Protein AF-A0A1J4WKP2-F1 (afdb_monomer_lite)

Secondary structure (DSSP, 8-state):
-PPP-------SSS-------SS-SS--PPPHHHHHHHHHHHHHHHTT-EEEEPPHHIIIII---EEEE-HHHHHHTTT-SEEEEEEES-HHHHHSHHHHHHHHTT-EEEE--HHHHHHHHH---HHHHHHHHHHHHHHHHHHHHHHHHH-TT--PPPPSS--GGGGGGGTS--

Sequence (174 aa):
MTKVNCGKKLGSYEDEICYKEQGHDGKCYKSLGHEAEDLIQMLLADCGCFVAKGTIHEDHKLKIDFWVFAQEAKKINGGDEYLPIQFTIDKNAACGTKGRDAIRNGIIIICIEVKELLEWKHSEDSSLRDVVRWRIYREFWDMAEKIVKAFPYINLTKPKCQLARFKEIVKEVA

pLDDT: mean 77.8, std 23.09, range [24.88, 97.75]

Foldseek 3Di:
DDDDQPDDPDDDDQDDDDPPPDDDDRDDDCDLWNVLLVLVQVLLVVVVWDKAADRPCCCPPLVFGIKIFDPLVCVLQVHDRIAREREDQDVCCCVDPVVVSCQVSQHQYDHDHSVLSCCLVPDPDPVSNVVSSVVSVVSRSVSSNVSCVVCVVRPHDDDPDCDPSVVVVVPPVD

Structure (mmCIF, N/CA/C/O backbone):
data_AF-A0A1J4WKP2-F1
#
_entry.id   AF-A0A1J4WKP2-F1
#
loop_
_atom_site.group_PDB
_atom_site.id
_atom_site.type_symbol
_atom_site.label_atom_id
_atom_site.label_alt_id
_atom_site.label_comp_id
_atom_site.label_asym_id
_atom_site.label_entity_id
_atom_site.label_seq_id
_atom_site.pdbx_PDB_ins_code
_atom_site.Cartn_x
_atom_site.Cartn_y
_atom_site.Cartn_z
_atom_site.occupancy
_atom_site.B_iso_or_equiv
_atom_site.auth_seq_id
_atom_site.auth_comp_id
_atom_site.auth_asym_id
_atom_site.auth_atom_id
_atom_site.pdbx_PDB_model_num
ATOM 1 N N . MET A 1 1 ? 10.988 -2.298 -28.036 1.00 30.62 1 MET A N 1
ATOM 2 C CA . MET A 1 1 ? 9.714 -1.812 -27.459 1.00 30.62 1 MET A CA 1
ATOM 3 C C . MET A 1 1 ? 8.562 -2.383 -28.264 1.00 30.62 1 MET A C 1
ATOM 5 O O . MET A 1 1 ? 8.373 -1.997 -29.413 1.00 30.62 1 MET A O 1
ATOM 9 N N . THR A 1 2 ? 7.847 -3.350 -27.704 1.00 24.88 2 THR A N 1
ATOM 10 C CA . THR A 1 2 ? 6.735 -4.036 -28.369 1.00 24.88 2 THR A CA 1
ATOM 11 C C . THR A 1 2 ? 5.479 -3.171 -28.257 1.00 24.88 2 THR A C 1
ATOM 13 O O . THR A 1 2 ? 5.032 -2.866 -27.155 1.00 24.88 2 THR A O 1
ATOM 16 N N . LYS A 1 3 ? 4.934 -2.723 -29.394 1.00 25.88 3 LYS A N 1
ATOM 17 C CA . LYS A 1 3 ? 3.661 -1.991 -29.451 1.00 25.88 3 LYS A CA 1
ATOM 18 C C . LYS A 1 3 ? 2.522 -2.995 -29.265 1.00 25.88 3 LYS A C 1
ATOM 20 O O . LYS A 1 3 ? 2.362 -3.878 -30.102 1.00 25.88 3 LYS A O 1
ATOM 25 N N . VAL A 1 4 ? 1.745 -2.863 -28.195 1.00 35.25 4 VAL A N 1
ATOM 26 C CA . VAL A 1 4 ? 0.507 -3.632 -28.008 1.00 35.25 4 VAL A CA 1
ATOM 27 C C . VAL A 1 4 ? -0.652 -2.769 -28.504 1.00 35.25 4 VAL A C 1
ATOM 29 O O . VAL A 1 4 ? -0.832 -1.647 -28.039 1.00 35.25 4 VAL A O 1
ATOM 32 N N . ASN A 1 5 ? -1.404 -3.265 -29.488 1.00 30.91 5 ASN A N 1
ATOM 33 C CA . ASN A 1 5 ? -2.615 -2.604 -29.975 1.00 30.91 5 ASN A CA 1
ATOM 34 C C . ASN A 1 5 ? -3.745 -2.817 -28.957 1.00 30.91 5 ASN A C 1
ATOM 36 O O . ASN A 1 5 ? -4.338 -3.893 -28.906 1.00 30.91 5 ASN A O 1
ATOM 40 N N . CYS A 1 6 ? -4.052 -1.798 -28.158 1.00 36.62 6 CYS A N 1
ATOM 41 C CA . CYS A 1 6 ? -5.184 -1.819 -27.232 1.00 36.62 6 CYS A CA 1
ATOM 42 C C . CYS A 1 6 ? -6.467 -1.402 -27.968 1.00 36.62 6 CYS A C 1
ATOM 44 O O . CYS A 1 6 ? -6.532 -0.303 -28.518 1.00 36.62 6 CYS A O 1
ATOM 46 N N . GLY A 1 7 ? -7.496 -2.259 -27.990 1.00 33.84 7 GLY A N 1
ATOM 47 C CA . GLY A 1 7 ? -8.762 -1.901 -28.646 1.00 33.84 7 GLY A CA 1
ATOM 48 C C . GLY A 1 7 ? -9.781 -3.002 -28.942 1.00 33.84 7 GLY A C 1
ATOM 49 O O . GLY A 1 7 ? -10.795 -2.697 -29.569 1.00 33.84 7 GLY A O 1
ATOM 50 N N . LYS A 1 8 ? -9.597 -4.257 -28.511 1.00 33.56 8 LYS A N 1
ATOM 51 C CA . LYS A 1 8 ? -10.717 -5.208 -28.560 1.00 33.56 8 LYS A CA 1
ATOM 52 C C . LYS A 1 8 ? -11.625 -4.959 -27.360 1.00 33.56 8 LYS A C 1
ATOM 54 O O . LYS A 1 8 ? -11.202 -5.137 -26.229 1.00 33.56 8 LYS A O 1
ATOM 59 N N . LYS A 1 9 ? -12.873 -4.553 -27.628 1.00 36.81 9 LYS A N 1
ATOM 60 C CA . LYS A 1 9 ? -13.984 -4.708 -26.680 1.00 36.81 9 LYS A CA 1
ATOM 61 C C . LYS A 1 9 ? -14.051 -6.189 -26.310 1.00 36.81 9 LYS A C 1
ATOM 63 O O . LYS A 1 9 ? -14.540 -6.987 -27.109 1.00 36.81 9 LYS A O 1
ATOM 68 N N . LEU A 1 10 ? -13.518 -6.546 -25.151 1.00 36.00 10 LEU A N 1
ATOM 69 C CA . LEU A 1 10 ? -13.826 -7.817 -24.521 1.00 36.00 10 LEU A CA 1
ATOM 70 C C . LEU A 1 10 ? -15.175 -7.645 -23.820 1.00 36.00 10 LEU A C 1
ATOM 72 O O . LEU A 1 10 ? -15.486 -6.585 -23.277 1.00 36.00 10 LEU A O 1
ATOM 76 N N . GLY A 1 11 ? -16.051 -8.616 -24.062 1.00 31.62 11 GLY A N 1
ATOM 77 C CA . GLY A 1 11 ? -17.466 -8.556 -23.729 1.00 31.62 11 GLY A CA 1
ATOM 78 C C . GLY A 1 11 ? -17.720 -8.362 -22.239 1.00 31.62 11 GLY A C 1
ATOM 79 O O . GLY A 1 11 ? -16.864 -8.622 -21.407 1.00 31.62 11 GLY A O 1
ATOM 80 N N . SER A 1 12 ? -18.936 -7.894 -21.963 1.00 44.69 12 SER A N 1
ATOM 81 C CA . SER A 1 12 ? -19.593 -7.774 -20.660 1.00 44.69 12 SER A CA 1
ATOM 82 C C . SER A 1 12 ? -18.964 -8.602 -19.539 1.00 44.69 12 SER A C 1
ATOM 84 O O . SER A 1 12 ? -19.127 -9.814 -19.538 1.00 44.69 12 SER A O 1
ATOM 86 N N . TYR A 1 13 ? -18.269 -7.923 -18.634 1.00 34.69 13 TYR A N 1
ATOM 87 C CA . TYR A 1 13 ? -18.165 -8.043 -17.172 1.00 34.69 13 TYR A CA 1
ATOM 88 C C . TYR A 1 13 ? -16.938 -7.183 -16.792 1.00 34.69 13 TYR A C 1
ATOM 90 O O . TYR A 1 13 ? -16.069 -6.965 -17.627 1.00 34.69 13 TYR A O 1
ATOM 98 N N . GLU A 1 14 ? -16.956 -6.558 -15.617 1.00 38.94 14 GLU A N 1
ATOM 99 C CA . GLU A 1 14 ? -16.221 -5.336 -15.211 1.00 38.94 14 GLU A CA 1
ATOM 100 C C . GLU A 1 14 ? -14.675 -5.372 -15.183 1.00 38.94 14 GLU A C 1
ATOM 102 O O . GLU A 1 14 ? -14.058 -4.580 -14.475 1.00 38.94 14 GLU A O 1
ATOM 107 N N . ASP A 1 15 ? -14.022 -6.195 -15.992 1.00 43.88 15 ASP A N 1
ATOM 108 C CA . ASP A 1 15 ? -12.579 -6.384 -15.968 1.00 43.88 15 ASP A CA 1
ATOM 109 C C . ASP A 1 15 ? -11.989 -6.125 -17.360 1.00 43.88 15 ASP A C 1
ATOM 111 O O . ASP A 1 15 ? -12.068 -6.975 -18.238 1.00 43.88 15 ASP A O 1
ATOM 115 N N . GLU A 1 16 ? -11.460 -4.912 -17.578 1.00 38.44 16 GLU A N 1
ATOM 116 C CA . GLU A 1 16 ? -10.211 -4.627 -18.313 1.00 38.44 16 GLU A CA 1
ATOM 117 C C . GLU A 1 16 ? -10.042 -3.113 -18.579 1.00 38.44 16 GLU A C 1
ATOM 119 O O . GLU A 1 16 ? -10.881 -2.425 -19.162 1.00 38.44 16 GLU A O 1
ATOM 124 N N . ILE A 1 17 ? -8.917 -2.579 -18.103 1.00 45.41 17 ILE A N 1
ATOM 125 C CA . ILE A 1 17 ? -8.593 -1.154 -17.981 1.00 45.41 17 ILE A CA 1
ATOM 126 C C . ILE A 1 17 ? -8.292 -0.514 -19.345 1.00 45.41 17 ILE A C 1
ATOM 128 O O . ILE A 1 17 ? -7.446 -0.991 -20.100 1.00 45.41 17 ILE A O 1
ATOM 132 N N . CYS A 1 18 ? -8.860 0.669 -19.595 1.00 37.34 18 CYS A N 1
ATOM 133 C CA . CYS A 1 18 ? -8.226 1.680 -20.442 1.00 37.34 18 CYS A CA 1
ATOM 134 C C . CYS A 1 18 ? -8.610 3.079 -19.939 1.00 37.34 18 CYS A C 1
ATOM 136 O O . CYS A 1 18 ? -9.772 3.476 -20.031 1.00 37.34 18 CYS A O 1
ATOM 138 N N . TYR A 1 19 ? -7.635 3.819 -19.397 1.00 43.50 19 TYR A N 1
ATOM 139 C CA . TYR A 1 19 ? -7.764 5.232 -19.023 1.00 43.50 19 TYR A CA 1
ATOM 140 C C . TYR A 1 19 ? -8.013 6.063 -20.285 1.00 43.50 19 TYR A C 1
ATOM 142 O O . TYR A 1 19 ? -7.085 6.541 -20.935 1.00 43.50 19 TYR A O 1
ATOM 150 N N . LYS A 1 20 ? -9.283 6.180 -20.671 1.00 38.34 20 LYS A N 1
ATOM 151 C CA . LYS A 1 20 ? -9.699 6.801 -21.931 1.00 38.34 20 LYS A CA 1
ATOM 152 C C . LYS A 1 20 ? -10.086 8.277 -21.809 1.00 38.34 20 LYS A C 1
ATOM 154 O O . LYS A 1 20 ? -10.579 8.837 -22.779 1.00 38.34 20 LYS A O 1
ATOM 159 N N . GLU A 1 21 ? -9.869 8.927 -20.667 1.00 33.75 21 GLU A N 1
ATOM 160 C CA . GLU A 1 21 ? -10.450 10.259 -20.415 1.00 33.75 21 GLU A CA 1
ATOM 161 C C . GLU A 1 21 ? -9.466 11.433 -20.381 1.00 33.75 21 GLU A C 1
ATOM 163 O O . GLU A 1 21 ? -9.813 12.509 -19.905 1.00 33.75 21 GLU A O 1
ATOM 168 N N . GLN A 1 22 ? -8.267 11.302 -20.951 1.00 36.91 22 GLN A N 1
ATOM 169 C CA . GLN A 1 22 ? -7.431 12.477 -21.221 1.00 36.91 22 GLN A CA 1
ATOM 170 C C . GLN A 1 22 ? -6.825 12.398 -22.615 1.00 36.91 22 GLN A C 1
ATOM 172 O O . GLN A 1 22 ? -5.770 11.805 -22.776 1.00 36.91 22 GLN A O 1
ATOM 177 N N . GLY A 1 23 ? -7.529 12.955 -23.608 1.00 38.28 23 GLY A N 1
ATOM 178 C CA . GLY A 1 23 ? -7.002 13.687 -24.777 1.00 38.28 23 GLY A CA 1
ATOM 179 C C . GLY A 1 23 ? -5.739 13.217 -25.519 1.00 38.28 23 GLY A C 1
ATOM 180 O O . GLY A 1 23 ? -5.158 14.019 -26.240 1.00 38.28 23 GLY A O 1
ATOM 181 N N . HIS A 1 24 ? -5.295 11.974 -25.365 1.00 34.53 24 HIS A N 1
ATOM 182 C CA . HIS A 1 24 ? -4.062 11.455 -25.942 1.00 34.53 24 HIS A CA 1
ATOM 183 C C . HIS A 1 24 ? -4.392 10.287 -26.869 1.00 34.53 24 HIS A C 1
ATOM 185 O O . HIS A 1 24 ? -5.085 9.348 -26.482 1.00 34.53 24 HIS A O 1
ATOM 191 N N . ASP A 1 25 ? -3.882 10.364 -28.096 1.00 32.38 25 ASP A N 1
ATOM 192 C CA . ASP A 1 25 ? -4.165 9.520 -29.263 1.00 32.38 25 ASP A CA 1
ATOM 193 C C . ASP A 1 25 ? -3.885 8.013 -29.070 1.00 32.38 25 ASP A C 1
ATOM 195 O O . ASP A 1 25 ? -2.975 7.441 -29.672 1.00 32.38 25 ASP A O 1
ATOM 199 N N . GLY A 1 26 ? -4.654 7.336 -28.214 1.00 36.38 26 GLY A N 1
ATOM 200 C CA . GLY A 1 26 ? -4.630 5.879 -28.063 1.00 36.38 26 GLY A CA 1
ATOM 201 C C . GLY A 1 26 ? -3.315 5.295 -27.531 1.00 36.38 26 GLY A C 1
ATOM 202 O O . GLY A 1 26 ? -3.078 4.099 -27.690 1.00 36.38 26 GLY A O 1
ATOM 203 N N . LYS A 1 27 ? -2.454 6.102 -26.900 1.00 35.88 27 LYS A N 1
ATOM 204 C CA . LYS A 1 27 ? -1.217 5.641 -26.253 1.00 35.88 27 LYS A CA 1
ATOM 205 C C . LYS A 1 27 ? -1.373 5.699 -24.733 1.00 35.88 27 LYS A C 1
ATOM 207 O O . LYS A 1 27 ? -1.189 6.751 -24.130 1.00 35.88 27 LYS A O 1
ATOM 212 N N . CYS A 1 28 ? -1.689 4.566 -24.104 1.00 42.31 28 CYS A N 1
ATOM 213 C CA . CYS A 1 28 ? -1.573 4.427 -22.651 1.00 42.31 28 CYS A CA 1
ATOM 214 C C . CYS A 1 28 ? -0.088 4.350 -22.276 1.00 42.31 28 CYS A C 1
ATOM 216 O O . CYS A 1 28 ? 0.531 3.291 -22.365 1.00 42.31 28 CYS A O 1
ATOM 218 N N . TYR A 1 29 ? 0.495 5.474 -21.871 1.00 42.94 29 TYR A N 1
ATOM 219 C CA . TYR A 1 29 ? 1.801 5.469 -21.223 1.00 42.94 29 TYR A CA 1
ATOM 220 C C . TYR A 1 29 ? 1.608 5.014 -19.774 1.00 42.94 29 TYR A C 1
ATOM 222 O O . TYR A 1 29 ? 0.882 5.661 -19.018 1.00 42.94 29 TYR A O 1
ATOM 230 N N . LYS A 1 30 ? 2.235 3.901 -19.370 1.00 54.72 30 LYS A N 1
ATOM 231 C CA . LYS A 1 30 ? 2.385 3.605 -17.939 1.00 54.72 30 LYS A CA 1
ATOM 232 C C . LYS A 1 30 ? 3.256 4.712 -17.347 1.00 54.72 30 LYS A C 1
ATOM 234 O O . LYS A 1 30 ? 4.393 4.893 -17.776 1.00 54.72 30 LYS A O 1
ATOM 239 N N . SER A 1 31 ? 2.696 5.500 -16.433 1.00 75.44 31 SER A N 1
ATOM 240 C CA . SER A 1 31 ? 3.475 6.471 -15.672 1.00 75.44 31 SER A CA 1
ATOM 241 C C . SER A 1 31 ? 4.383 5.722 -14.693 1.00 75.44 31 SER A C 1
ATOM 243 O O . SER A 1 31 ? 4.065 4.606 -14.280 1.00 75.44 31 SER A O 1
ATOM 245 N N . LEU A 1 32 ? 5.485 6.354 -14.280 1.00 82.69 32 LEU A N 1
AT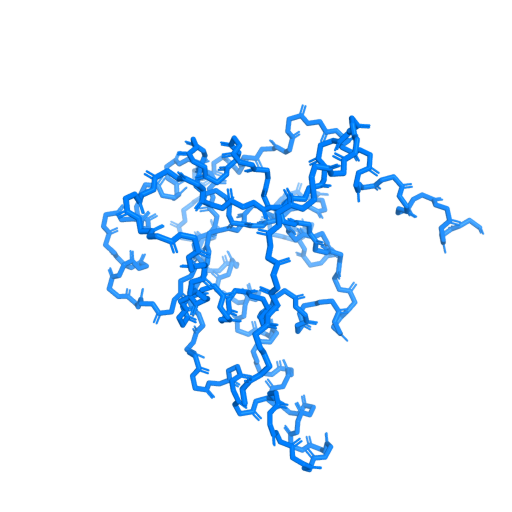OM 246 C CA . LEU A 1 32 ? 6.365 5.826 -13.230 1.00 82.69 32 LEU A CA 1
ATOM 247 C C . LEU A 1 32 ? 5.580 5.497 -11.942 1.00 82.69 32 LEU A C 1
ATOM 249 O O . LEU A 1 32 ? 5.900 4.542 -11.245 1.00 82.69 32 LEU A O 1
ATOM 253 N N . GLY A 1 33 ? 4.525 6.269 -11.653 1.00 82.38 33 GLY A N 1
ATOM 254 C CA . GLY A 1 33 ? 3.621 6.023 -10.529 1.00 82.38 33 GLY A CA 1
ATOM 255 C C . GLY A 1 33 ? 2.832 4.721 -10.674 1.00 82.38 33 GLY A C 1
ATOM 256 O O . GLY A 1 33 ? 2.830 3.927 -9.743 1.00 82.38 33 GLY A O 1
ATOM 257 N N . HIS A 1 34 ? 2.233 4.464 -11.843 1.00 83.69 34 HIS A N 1
ATOM 258 C CA . HIS A 1 34 ? 1.511 3.209 -12.094 1.00 83.69 34 HIS A CA 1
ATOM 259 C C . HIS A 1 34 ? 2.442 1.992 -12.088 1.00 83.69 34 HIS A C 1
ATOM 261 O O . HIS A 1 34 ? 2.061 0.927 -11.616 1.00 83.69 34 HIS A O 1
ATOM 267 N N . GLU A 1 35 ? 3.667 2.131 -12.604 1.00 87.62 35 GLU A N 1
ATOM 268 C CA . GLU A 1 35 ? 4.659 1.055 -12.531 1.00 87.62 35 GLU A CA 1
ATOM 269 C C . GLU A 1 35 ? 5.055 0.762 -11.081 1.00 87.62 35 GLU A C 1
ATOM 271 O O . GLU A 1 35 ? 5.050 -0.393 -10.669 1.00 87.62 35 GLU A O 1
ATOM 276 N N . ALA A 1 36 ? 5.332 1.794 -10.282 1.00 91.75 36 ALA A N 1
ATOM 277 C CA . ALA A 1 36 ? 5.641 1.620 -8.867 1.00 91.75 36 ALA A CA 1
ATOM 278 C C . ALA A 1 36 ? 4.471 0.995 -8.086 1.00 91.75 36 ALA A C 1
ATOM 280 O O . ALA A 1 36 ? 4.692 0.143 -7.229 1.00 91.75 36 ALA A O 1
ATOM 281 N N . GLU A 1 37 ? 3.234 1.373 -8.413 1.00 93.06 37 GLU A N 1
ATOM 282 C CA . GLU A 1 37 ? 2.028 0.782 -7.834 1.00 93.06 37 GLU A CA 1
ATOM 283 C C . GLU A 1 37 ? 1.896 -0.711 -8.189 1.00 93.06 37 GLU A C 1
ATOM 285 O O . GLU A 1 37 ? 1.647 -1.534 -7.310 1.00 93.06 37 GLU A O 1
ATOM 290 N N . ASP A 1 38 ? 2.131 -1.089 -9.451 1.00 90.75 38 ASP A N 1
ATOM 291 C CA . ASP A 1 38 ? 2.163 -2.497 -9.875 1.00 90.75 38 ASP A CA 1
ATOM 292 C C . ASP A 1 38 ? 3.257 -3.281 -9.114 1.00 90.75 38 ASP A C 1
ATOM 294 O O . ASP A 1 38 ? 3.040 -4.421 -8.694 1.00 90.75 38 ASP A O 1
ATOM 298 N N . LEU A 1 39 ? 4.434 -2.673 -8.912 1.00 95.38 39 LEU A N 1
ATOM 299 C CA . LEU A 1 39 ? 5.558 -3.301 -8.211 1.00 95.38 39 LEU A CA 1
ATOM 300 C C . LEU A 1 39 ? 5.258 -3.550 -6.731 1.00 95.38 39 LEU A C 1
ATOM 302 O O . LEU A 1 39 ? 5.529 -4.650 -6.253 1.00 95.38 39 LEU A O 1
ATOM 306 N N . ILE A 1 40 ? 4.695 -2.577 -6.006 1.00 97.38 40 ILE A N 1
ATOM 307 C CA . ILE A 1 40 ? 4.381 -2.775 -4.583 1.00 97.38 40 ILE A CA 1
ATOM 308 C C . ILE A 1 40 ? 3.275 -3.820 -4.395 1.00 97.38 40 ILE A C 1
ATOM 310 O O . ILE A 1 40 ? 3.374 -4.643 -3.489 1.00 97.38 40 ILE A O 1
ATOM 314 N N . GLN A 1 41 ? 2.267 -3.860 -5.273 1.00 94.81 41 GLN A N 1
ATOM 315 C CA . GLN A 1 41 ? 1.218 -4.884 -5.215 1.00 94.81 41 GLN A CA 1
ATOM 316 C C . GLN A 1 41 ? 1.792 -6.292 -5.423 1.00 94.81 41 GLN A C 1
ATOM 318 O O . GLN A 1 41 ? 1.469 -7.206 -4.668 1.00 94.81 41 GLN A O 1
ATOM 323 N N . MET A 1 42 ? 2.688 -6.455 -6.402 1.00 94.31 42 MET A N 1
ATOM 324 C CA . MET A 1 42 ? 3.393 -7.717 -6.644 1.00 94.31 42 MET A CA 1
ATOM 325 C C . MET A 1 42 ? 4.283 -8.109 -5.456 1.00 94.31 42 MET A C 1
ATOM 327 O O . MET A 1 42 ? 4.291 -9.270 -5.067 1.00 94.31 42 MET A O 1
ATOM 331 N N . LEU A 1 43 ? 4.994 -7.153 -4.849 1.00 97.00 43 LEU A N 1
ATOM 332 C CA . LEU A 1 43 ? 5.836 -7.409 -3.677 1.00 97.00 43 LEU A CA 1
ATOM 333 C C . LEU A 1 43 ? 5.009 -7.908 -2.489 1.00 97.00 43 LEU A C 1
ATOM 335 O O . LEU A 1 43 ? 5.390 -8.874 -1.833 1.00 97.00 43 LEU A O 1
ATOM 339 N N . LEU A 1 44 ? 3.873 -7.264 -2.217 1.00 96.19 44 LEU A N 1
ATOM 340 C CA . LEU A 1 44 ? 2.964 -7.667 -1.145 1.00 96.19 44 LEU A CA 1
ATOM 341 C C . LEU A 1 44 ? 2.385 -9.067 -1.401 1.00 96.19 44 LEU A C 1
ATOM 343 O O . LEU A 1 44 ? 2.327 -9.874 -0.472 1.00 96.19 44 LEU A O 1
ATOM 347 N N . ALA A 1 45 ? 2.026 -9.379 -2.650 1.00 93.19 45 ALA A N 1
ATOM 348 C CA . ALA A 1 45 ? 1.589 -10.717 -3.044 1.00 93.19 45 ALA A CA 1
ATOM 349 C C . ALA A 1 45 ? 2.688 -11.776 -2.835 1.00 93.19 45 ALA A C 1
ATOM 351 O O . ALA A 1 45 ? 2.426 -12.823 -2.244 1.00 93.19 45 ALA A O 1
ATOM 352 N N . ASP A 1 46 ? 3.937 -11.475 -3.206 1.00 92.88 46 ASP A N 1
ATOM 353 C CA . ASP A 1 46 ? 5.105 -12.340 -2.963 1.00 92.88 46 ASP A CA 1
ATOM 354 C C . ASP A 1 46 ? 5.393 -12.559 -1.466 1.00 92.88 46 ASP A C 1
ATOM 356 O O . ASP A 1 46 ? 6.087 -13.509 -1.091 1.00 92.88 46 ASP A O 1
ATOM 360 N N . CYS A 1 47 ? 4.895 -11.675 -0.601 1.00 94.06 47 CYS A N 1
ATOM 361 C CA . CYS A 1 47 ? 4.956 -11.797 0.855 1.00 94.06 47 CYS A CA 1
ATOM 362 C C . CYS A 1 47 ? 3.724 -12.496 1.459 1.00 94.06 47 CYS A C 1
ATOM 364 O O . CYS A 1 47 ? 3.614 -12.573 2.680 1.00 94.06 47 CYS A O 1
ATOM 366 N N . GLY A 1 48 ? 2.814 -13.022 0.633 1.00 90.19 48 GLY A N 1
ATOM 367 C CA . GLY A 1 48 ? 1.632 -13.763 1.078 1.00 90.19 48 GLY A CA 1
ATOM 368 C C . GLY A 1 48 ? 0.428 -12.891 1.440 1.00 90.19 48 GLY A C 1
ATOM 369 O O . GLY A 1 48 ? -0.531 -13.397 2.019 1.00 90.19 48 GLY A O 1
ATOM 370 N N . CYS A 1 49 ? 0.448 -11.596 1.110 1.00 91.12 49 CYS A N 1
ATOM 371 C CA . CYS A 1 49 ? -0.749 -10.764 1.200 1.00 91.12 49 CYS A CA 1
ATOM 372 C C . CYS A 1 49 ? -1.654 -11.011 -0.003 1.00 91.12 49 CYS A C 1
ATOM 374 O O . CYS A 1 49 ? -1.188 -11.182 -1.127 1.00 91.12 49 CYS A O 1
ATOM 376 N N . PHE A 1 50 ? -2.959 -10.914 0.204 1.00 89.38 50 PHE A N 1
ATOM 377 C CA . PHE A 1 50 ? -3.887 -10.804 -0.907 1.00 89.38 50 PHE A CA 1
ATOM 378 C C . PHE A 1 50 ? -4.084 -9.325 -1.256 1.00 89.38 50 PHE A C 1
ATOM 380 O O . PHE A 1 50 ? -4.385 -8.506 -0.387 1.00 89.38 50 PHE A O 1
ATOM 387 N N . VAL A 1 51 ? -3.910 -8.966 -2.526 1.00 90.06 51 VAL A N 1
ATOM 388 C CA . VAL A 1 51 ? -3.991 -7.577 -2.990 1.00 90.06 51 VAL A CA 1
ATOM 389 C C . VAL A 1 51 ? -5.038 -7.462 -4.086 1.00 90.06 51 VAL A C 1
ATOM 391 O O . VAL A 1 51 ? -5.033 -8.235 -5.039 1.00 90.06 51 VAL A O 1
ATOM 394 N N . ALA A 1 52 ? -5.928 -6.478 -3.970 1.00 86.62 52 ALA A N 1
ATOM 395 C CA . ALA A 1 52 ? -6.928 -6.192 -4.994 1.00 86.62 52 ALA A CA 1
ATOM 396 C C . ALA A 1 52 ? -6.885 -4.727 -5.404 1.00 86.62 52 ALA A C 1
ATOM 398 O O . ALA A 1 52 ? -7.100 -3.846 -4.571 1.00 86.62 52 ALA A O 1
ATOM 399 N N . LYS A 1 53 ? -6.697 -4.467 -6.698 1.00 85.88 53 LYS A N 1
ATOM 400 C CA . LYS A 1 53 ? -6.783 -3.113 -7.256 1.00 85.88 53 LYS A CA 1
ATOM 401 C C . LYS A 1 53 ? -8.123 -2.456 -6.950 1.00 85.88 53 LYS A C 1
ATOM 403 O O . LYS A 1 53 ? -9.164 -3.116 -6.958 1.00 85.88 53 LYS A O 1
ATOM 408 N N . GLY A 1 54 ? -8.098 -1.151 -6.715 1.00 83.06 54 GLY A N 1
ATOM 409 C CA . GLY A 1 54 ? -9.295 -0.330 -6.637 1.00 83.06 54 GLY A CA 1
ATOM 410 C C . GLY A 1 54 ? -10.081 -0.402 -7.946 1.00 83.06 54 GLY A C 1
ATOM 411 O O . GLY A 1 54 ? -9.524 -0.449 -9.040 1.00 83.06 54 GLY A O 1
ATOM 412 N N . THR A 1 55 ? -11.406 -0.440 -7.846 1.00 81.94 55 THR A N 1
ATOM 413 C CA . THR A 1 55 ? -12.279 -0.169 -8.995 1.00 81.94 55 THR A CA 1
ATOM 414 C C . THR A 1 55 ? -12.124 1.288 -9.439 1.00 81.94 55 THR A C 1
ATOM 416 O O . THR A 1 55 ? -11.700 2.138 -8.659 1.00 81.94 55 THR A O 1
ATOM 419 N N . ILE A 1 56 ? -12.587 1.622 -10.648 1.00 76.19 56 ILE A N 1
ATOM 420 C CA . ILE A 1 56 ? -12.630 3.016 -11.135 1.00 76.19 56 ILE A CA 1
ATOM 421 C C . ILE A 1 56 ? -13.362 3.932 -10.139 1.00 76.19 56 ILE A C 1
ATOM 423 O O . ILE A 1 56 ? -12.964 5.074 -9.920 1.00 76.19 56 ILE A O 1
ATOM 427 N N . HIS A 1 57 ? -14.435 3.440 -9.508 1.00 81.56 57 HIS A N 1
ATOM 428 C CA . HIS A 1 57 ? -15.148 4.204 -8.488 1.00 81.56 57 HIS A CA 1
ATOM 429 C C . HIS A 1 57 ? -14.285 4.440 -7.242 1.00 81.56 57 HIS A C 1
ATOM 431 O O . HIS A 1 57 ? -14.242 5.560 -6.736 1.00 81.56 57 HIS A O 1
ATOM 437 N N . GLU A 1 58 ? -13.611 3.405 -6.745 1.00 85.31 58 GLU A N 1
ATOM 438 C CA . GLU A 1 58 ? -12.748 3.490 -5.564 1.00 85.31 58 GLU A CA 1
ATOM 439 C C . GLU A 1 58 ? -11.548 4.414 -5.806 1.00 85.31 58 GLU A C 1
ATOM 441 O O . GLU A 1 58 ? -11.310 5.299 -4.991 1.00 85.31 58 GLU A O 1
ATOM 446 N N . ASP A 1 59 ? -10.878 4.318 -6.950 1.00 84.12 59 ASP A N 1
ATOM 447 C CA . ASP A 1 59 ? -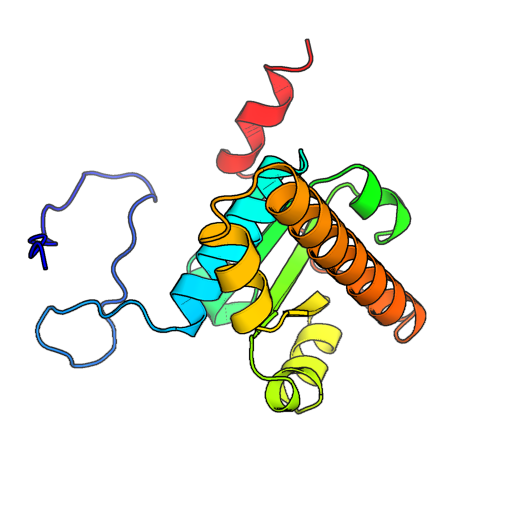9.765 5.202 -7.314 1.00 84.12 59 ASP A CA 1
ATOM 448 C C . ASP A 1 59 ? -10.240 6.660 -7.513 1.00 84.12 59 ASP A C 1
ATOM 450 O O . ASP A 1 59 ? -9.787 7.610 -6.865 1.00 84.12 59 ASP A O 1
ATOM 454 N N . HIS A 1 60 ? -11.259 6.889 -8.346 1.00 80.75 60 HIS A N 1
ATOM 455 C CA . HIS A 1 60 ? -11.652 8.260 -8.675 1.00 80.75 60 HIS A CA 1
ATOM 456 C C . HIS A 1 60 ? -12.400 8.978 -7.546 1.00 80.75 60 HIS A C 1
ATOM 458 O O . HIS A 1 60 ? -12.206 10.189 -7.378 1.00 80.75 60 HIS A O 1
ATOM 464 N N . LYS A 1 61 ? -13.263 8.277 -6.796 1.00 82.69 61 LYS A N 1
ATOM 465 C CA . LYS A 1 61 ? -14.093 8.883 -5.739 1.00 82.69 61 LYS A CA 1
ATOM 466 C C . LYS A 1 61 ? -13.496 8.735 -4.354 1.00 82.69 61 LYS A C 1
ATOM 468 O O . LYS A 1 61 ? -13.549 9.701 -3.600 1.00 82.69 61 LYS A O 1
ATOM 473 N N . LEU A 1 62 ? -12.984 7.554 -4.019 1.00 84.88 62 LEU A N 1
ATOM 474 C CA . LEU A 1 62 ? -12.441 7.303 -2.687 1.00 84.88 62 LEU A CA 1
ATOM 475 C C . LEU A 1 62 ? -10.945 7.601 -2.636 1.00 84.88 62 LEU A C 1
ATOM 477 O O . LEU A 1 62 ? -10.489 8.026 -1.589 1.00 84.88 62 LEU A O 1
ATOM 481 N N . LYS A 1 63 ? -10.226 7.525 -3.765 1.00 90.50 63 LYS A N 1
ATOM 482 C CA . LYS A 1 63 ? -8.760 7.626 -3.843 1.00 90.50 63 LYS A CA 1
ATOM 483 C C . LYS A 1 63 ? -8.042 6.409 -3.264 1.00 90.50 63 LYS A C 1
ATOM 485 O O . LYS A 1 63 ? -6.957 6.542 -2.706 1.00 90.50 63 LYS A O 1
ATOM 490 N N . ILE A 1 64 ? -8.672 5.242 -3.385 1.00 92.06 64 ILE A N 1
ATOM 491 C CA . ILE A 1 64 ? -8.085 3.951 -3.021 1.00 92.06 64 ILE A CA 1
ATOM 492 C C . ILE A 1 64 ? -7.465 3.356 -4.279 1.00 92.06 64 ILE A C 1
ATOM 494 O O . ILE A 1 64 ? -8.194 3.009 -5.209 1.00 92.06 64 ILE A O 1
ATOM 498 N N . ASP A 1 65 ? -6.146 3.205 -4.271 1.00 92.81 65 ASP A N 1
ATOM 499 C CA . ASP A 1 65 ? -5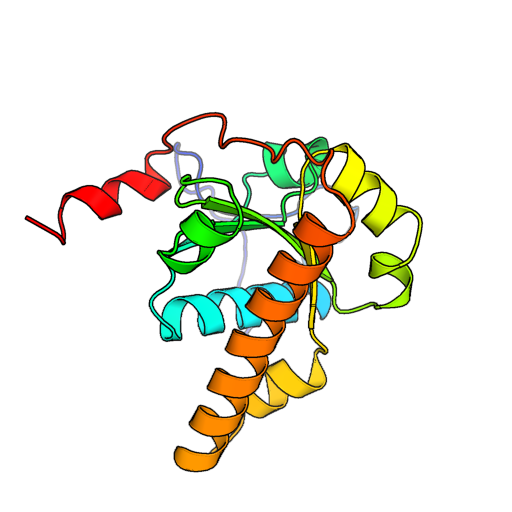.412 2.607 -5.386 1.00 92.81 65 ASP A CA 1
ATOM 500 C C . ASP A 1 65 ? -5.537 1.077 -5.324 1.00 92.81 65 ASP A C 1
ATOM 502 O O . ASP A 1 65 ? -5.813 0.413 -6.323 1.00 92.81 65 ASP A O 1
ATOM 506 N N . PHE A 1 66 ? -5.429 0.499 -4.123 1.00 93.00 66 PHE A N 1
ATOM 507 C CA . PHE A 1 66 ? -5.656 -0.926 -3.891 1.00 93.00 66 PHE A CA 1
ATOM 508 C C . PHE A 1 66 ? -6.022 -1.239 -2.437 1.00 93.00 66 PHE A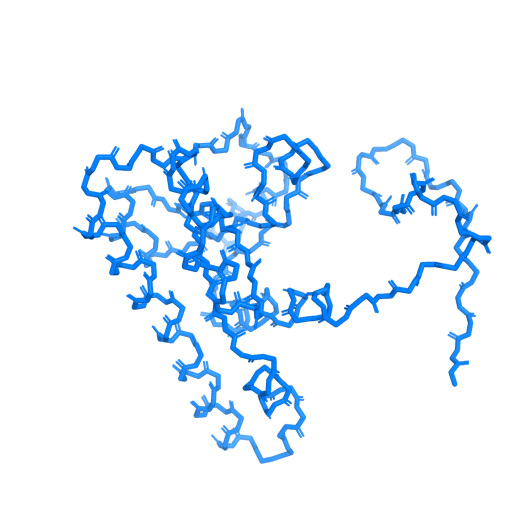 C 1
ATOM 510 O O . PHE A 1 66 ? -5.862 -0.435 -1.519 1.00 93.00 66 PHE A O 1
ATOM 517 N N . TRP A 1 67 ? -6.518 -2.452 -2.236 1.00 92.69 67 TRP A N 1
ATOM 518 C CA . TRP A 1 67 ? -6.806 -3.051 -0.944 1.00 92.69 67 TRP A CA 1
ATOM 519 C C . TRP A 1 67 ? -5.765 -4.113 -0.619 1.00 92.69 67 TRP A C 1
ATOM 521 O O . TRP A 1 67 ? -5.414 -4.913 -1.487 1.00 92.69 67 TRP A O 1
ATOM 531 N N . VAL A 1 68 ? -5.331 -4.161 0.637 1.00 92.88 68 VAL A N 1
ATOM 532 C CA . VAL A 1 68 ? -4.449 -5.217 1.149 1.00 92.88 68 VAL A CA 1
ATOM 533 C C . VAL A 1 68 ? -5.197 -6.040 2.175 1.00 92.88 68 VAL A C 1
ATOM 535 O O . VAL A 1 68 ? -5.761 -5.479 3.112 1.00 92.88 68 VAL A O 1
ATOM 538 N N . PHE A 1 69 ? -5.167 -7.359 2.007 1.00 89.94 69 PHE A N 1
ATOM 53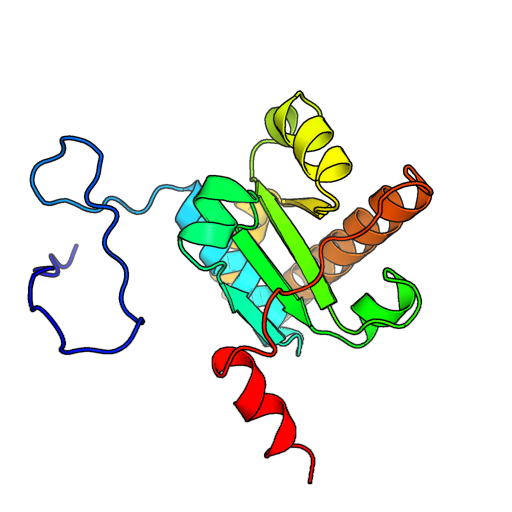9 C CA . PHE A 1 69 ? -5.731 -8.326 2.930 1.00 89.94 69 PHE A CA 1
ATOM 540 C C . PHE A 1 69 ? -4.633 -9.225 3.488 1.00 89.94 69 PHE A C 1
ATOM 542 O O . PHE A 1 69 ? -3.941 -9.915 2.738 1.00 89.94 69 PHE A O 1
ATOM 549 N N . ALA A 1 70 ? -4.457 -9.192 4.806 1.00 89.06 70 ALA A N 1
ATOM 550 C CA . ALA A 1 70 ? -3.406 -9.929 5.501 1.00 89.06 70 ALA A CA 1
ATOM 551 C C . ALA A 1 70 ? -3.739 -10.094 6.990 1.00 89.06 70 ALA A C 1
ATOM 553 O O . ALA A 1 70 ? -4.526 -9.326 7.551 1.00 89.06 70 ALA A O 1
ATOM 554 N N . GLN A 1 71 ? -3.083 -11.041 7.667 1.00 87.12 71 GLN A N 1
ATOM 555 C CA . GLN A 1 71 ? -3.191 -11.164 9.129 1.00 87.12 71 GLN A CA 1
ATOM 556 C C . GLN A 1 71 ? -2.662 -9.908 9.838 1.00 87.12 71 GLN A C 1
ATOM 558 O O . GLN A 1 71 ? -3.187 -9.496 10.872 1.00 87.12 71 GLN A O 1
ATOM 563 N N . GLU A 1 72 ? -1.646 -9.262 9.272 1.00 89.94 72 GLU A N 1
ATOM 564 C CA . GLU A 1 72 ? -1.076 -8.007 9.750 1.00 89.94 72 GLU A CA 1
ATOM 565 C C . GLU A 1 72 ? -2.100 -6.867 9.725 1.00 89.94 72 GLU A C 1
ATOM 567 O O . GLU A 1 72 ? -2.132 -6.062 10.659 1.00 89.94 72 GLU A O 1
ATOM 572 N N . ALA A 1 73 ? -3.010 -6.851 8.742 1.00 89.06 73 ALA A N 1
ATOM 573 C CA . ALA A 1 73 ? -4.082 -5.862 8.668 1.00 89.06 73 ALA A CA 1
ATOM 574 C C . ALA A 1 73 ? -5.008 -5.926 9.892 1.00 89.06 73 ALA A C 1
ATOM 576 O O . ALA A 1 73 ? -5.383 -4.874 10.403 1.00 89.06 73 ALA A O 1
ATOM 577 N N . LYS A 1 74 ? -5.277 -7.118 10.453 1.00 88.19 74 LYS A N 1
ATOM 578 C CA . LYS A 1 74 ? -6.112 -7.276 11.668 1.00 88.19 74 LYS A CA 1
ATOM 579 C C . LYS A 1 74 ? -5.552 -6.520 12.858 1.00 88.19 74 LYS A C 1
ATOM 581 O O . LYS A 1 74 ? -6.309 -5.961 13.646 1.00 88.19 74 LYS A O 1
ATOM 586 N N . LYS A 1 75 ? -4.224 -6.505 12.994 1.00 87.06 75 LYS A N 1
ATOM 587 C CA . LYS A 1 75 ? -3.538 -5.813 14.094 1.00 87.06 75 LYS A CA 1
ATOM 588 C C . LYS A 1 75 ? -3.679 -4.296 13.976 1.00 87.06 75 LYS A C 1
ATOM 590 O O . LYS A 1 75 ? -3.696 -3.611 14.992 1.00 87.06 75 LYS A O 1
ATOM 595 N N . ILE A 1 76 ? -3.794 -3.791 12.749 1.00 87.31 76 ILE A N 1
ATOM 596 C CA . ILE A 1 76 ? -3.860 -2.360 12.441 1.00 87.31 76 ILE A CA 1
ATOM 597 C C . ILE A 1 76 ? -5.312 -1.867 12.406 1.00 87.31 76 ILE A C 1
ATOM 599 O O . ILE A 1 76 ? -5.612 -0.809 12.945 1.00 87.31 76 ILE A O 1
ATOM 603 N N . ASN A 1 77 ? -6.229 -2.641 11.826 1.00 85.94 77 ASN A N 1
ATOM 604 C CA . ASN A 1 77 ? -7.627 -2.271 11.599 1.00 85.94 77 ASN A CA 1
ATOM 605 C C . ASN A 1 77 ? -8.588 -2.879 12.640 1.00 85.94 77 ASN A C 1
ATOM 607 O O . ASN A 1 77 ? -9.702 -3.287 12.321 1.00 85.94 77 ASN A O 1
ATOM 611 N N . GLY A 1 78 ? -8.149 -3.007 13.895 1.00 80.06 78 GLY A N 1
ATOM 612 C CA . GLY A 1 78 ? -9.030 -3.393 15.006 1.00 80.06 78 GLY A CA 1
ATOM 613 C C . GLY A 1 78 ? -9.739 -4.747 14.847 1.00 80.06 78 GLY A C 1
ATOM 614 O O . GLY A 1 78 ? -10.858 -4.903 15.328 1.00 80.06 78 GLY A O 1
ATOM 615 N N . GLY A 1 79 ? -9.103 -5.718 14.182 1.00 77.88 79 GLY A N 1
ATOM 616 C CA . GLY A 1 79 ? -9.624 -7.073 13.963 1.00 77.88 79 GLY A CA 1
ATOM 617 C C . GLY A 1 79 ? -10.084 -7.375 12.534 1.00 77.88 79 GLY A C 1
ATOM 618 O O . GLY A 1 79 ? -10.255 -8.548 12.201 1.00 77.88 79 GLY A O 1
ATOM 619 N N . ASP A 1 80 ? -10.218 -6.358 11.682 1.00 82.44 80 ASP A N 1
ATOM 620 C CA . ASP A 1 80 ? -10.594 -6.517 10.275 1.00 82.44 80 ASP A CA 1
ATOM 621 C C . ASP A 1 80 ? -9.371 -6.872 9.395 1.00 82.44 80 ASP A C 1
ATOM 623 O O . ASP A 1 80 ? -8.301 -6.283 9.515 1.00 82.44 80 ASP A O 1
ATOM 627 N N . GLU A 1 81 ? -9.521 -7.823 8.466 1.00 85.00 81 GLU A N 1
ATOM 628 C CA . GLU A 1 81 ? -8.433 -8.341 7.606 1.00 85.00 81 GLU A CA 1
ATOM 629 C C . GLU A 1 81 ? -8.107 -7.473 6.392 1.00 85.00 81 GLU A C 1
ATOM 631 O O . GLU A 1 81 ? -7.497 -7.973 5.460 1.00 85.00 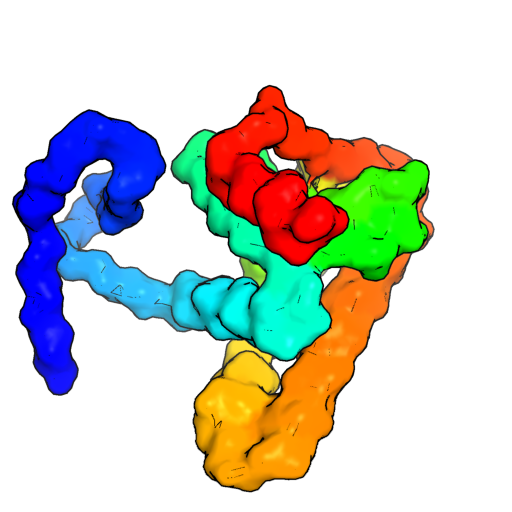81 GLU A O 1
ATOM 636 N N . TYR A 1 82 ? -8.502 -6.201 6.360 1.00 89.31 82 TYR A N 1
ATOM 637 C CA . TYR A 1 82 ? -8.312 -5.347 5.186 1.00 89.31 82 TYR A CA 1
ATOM 638 C C . TYR A 1 82 ? -7.750 -3.974 5.538 1.00 89.31 82 TYR A C 1
ATOM 640 O O . TYR A 1 82 ? -8.054 -3.419 6.594 1.00 89.31 82 TYR A O 1
ATOM 648 N N . LEU A 1 83 ? -6.991 -3.394 4.608 1.00 92.88 83 LEU A N 1
ATOM 649 C CA . LEU A 1 83 ? -6.576 -1.995 4.629 1.00 92.88 83 LEU A CA 1
ATOM 650 C C . LEU A 1 83 ? -6.813 -1.331 3.265 1.00 92.88 83 LEU A C 1
ATOM 652 O O . LEU A 1 83 ? -6.342 -1.856 2.251 1.00 92.88 83 LEU A O 1
ATOM 656 N N . PRO A 1 84 ? -7.504 -0.177 3.221 1.00 94.75 84 PRO A N 1
ATOM 657 C CA . PRO A 1 84 ? -7.547 0.671 2.036 1.00 94.75 84 PRO A CA 1
ATOM 658 C C . PRO A 1 84 ? -6.233 1.445 1.900 1.00 94.75 84 PRO A C 1
ATOM 660 O O . PRO A 1 84 ? -5.863 2.198 2.807 1.00 94.75 84 PRO A O 1
ATOM 663 N N . ILE A 1 85 ? -5.551 1.291 0.767 1.00 96.25 85 ILE A N 1
ATOM 664 C CA . ILE A 1 85 ? -4.263 1.932 0.505 1.00 96.25 85 ILE A CA 1
ATOM 665 C C . ILE A 1 85 ? -4.402 2.980 -0.594 1.00 96.25 85 ILE A C 1
ATOM 667 O O . ILE A 1 85 ? -4.940 2.719 -1.670 1.00 96.25 85 ILE A O 1
ATOM 671 N N . GLN A 1 86 ? -3.852 4.159 -0.322 1.00 95.88 86 GLN A N 1
ATOM 672 C CA . GLN A 1 86 ? -3.454 5.114 -1.342 1.00 95.88 86 GLN A CA 1
ATOM 673 C C . GLN A 1 86 ? -1.930 5.116 -1.427 1.00 95.88 86 GLN A C 1
ATOM 675 O O . GLN A 1 86 ? -1.241 5.458 -0.469 1.00 95.88 86 GLN A O 1
ATOM 680 N N . PHE A 1 87 ? -1.385 4.732 -2.565 1.00 95.69 87 PHE A N 1
ATOM 681 C CA . PHE A 1 87 ? 0.039 4.647 -2.803 1.00 95.69 87 PHE A CA 1
ATOM 682 C C . PHE A 1 87 ? 0.586 5.928 -3.443 1.00 95.69 87 PHE A C 1
ATOM 684 O O . PHE A 1 87 ? -0.078 6.681 -4.164 1.00 95.69 87 PHE A O 1
ATOM 691 N N . THR A 1 88 ? 1.842 6.228 -3.141 1.00 93.81 88 THR A N 1
ATOM 692 C CA . THR A 1 88 ? 2.574 7.317 -3.777 1.00 93.81 88 THR A CA 1
ATOM 693 C C . THR A 1 88 ? 4.070 7.041 -3.732 1.00 93.81 88 THR A C 1
ATOM 695 O O . THR A 1 88 ? 4.566 6.369 -2.837 1.00 93.81 88 THR A O 1
ATOM 698 N N . ILE A 1 89 ? 4.800 7.597 -4.691 1.00 92.69 89 ILE A N 1
ATOM 699 C CA . ILE A 1 89 ? 6.269 7.669 -4.665 1.00 92.69 89 ILE A CA 1
ATOM 700 C C . ILE A 1 89 ? 6.761 9.082 -4.316 1.00 92.69 89 ILE A C 1
ATOM 702 O O . ILE A 1 89 ? 7.961 9.324 -4.212 1.00 92.69 89 ILE A O 1
ATOM 706 N N . ASP A 1 90 ? 5.832 10.030 -4.158 1.00 90.38 90 ASP A N 1
ATOM 707 C CA . ASP A 1 90 ? 6.105 11.411 -3.773 1.00 90.38 90 ASP A CA 1
ATOM 708 C C . ASP A 1 90 ? 5.792 11.623 -2.286 1.00 90.38 90 ASP A C 1
ATOM 710 O O . ASP A 1 90 ? 4.625 11.647 -1.870 1.00 90.38 90 ASP A O 1
ATOM 714 N N . LYS A 1 91 ? 6.853 11.820 -1.495 1.00 89.12 91 LYS A N 1
ATOM 715 C CA . LYS A 1 91 ? 6.775 12.108 -0.057 1.00 89.12 91 LYS A CA 1
ATOM 716 C C . LYS A 1 91 ? 6.061 13.427 0.236 1.00 89.12 91 LYS A C 1
ATOM 718 O O . LYS A 1 91 ? 5.363 13.527 1.242 1.00 89.12 91 LYS A O 1
ATOM 723 N N . ASN A 1 92 ? 6.185 14.431 -0.632 1.00 89.19 92 ASN A N 1
ATOM 724 C CA . ASN A 1 92 ? 5.511 15.715 -0.435 1.00 89.19 92 ASN A CA 1
ATOM 725 C C . ASN A 1 92 ? 4.001 15.569 -0.621 1.00 89.19 92 ASN A C 1
ATOM 727 O O . ASN A 1 92 ? 3.227 16.152 0.136 1.00 89.19 92 ASN A O 1
ATOM 731 N N . ALA A 1 93 ? 3.574 14.739 -1.576 1.00 87.06 93 ALA A N 1
ATOM 732 C CA . ALA A 1 93 ? 2.170 14.380 -1.719 1.00 87.06 93 ALA A CA 1
ATOM 733 C C . ALA A 1 93 ? 1.662 13.614 -0.482 1.00 87.06 93 ALA A C 1
ATOM 735 O O . ALA A 1 93 ? 0.583 13.925 0.026 1.00 87.06 93 ALA A O 1
ATOM 736 N N . ALA A 1 94 ? 2.458 12.673 0.044 1.00 88.62 94 ALA A N 1
ATOM 737 C CA . ALA A 1 94 ? 2.121 11.915 1.252 1.00 88.62 94 ALA A CA 1
ATOM 738 C C . ALA A 1 94 ? 1.948 12.803 2.497 1.00 88.62 94 ALA A C 1
ATOM 740 O O . ALA A 1 94 ? 1.011 12.616 3.265 1.00 88.62 94 ALA A O 1
ATOM 741 N N . CYS A 1 95 ? 2.816 13.797 2.679 1.00 88.38 95 CYS A N 1
ATOM 742 C CA . CYS A 1 95 ? 2.781 14.704 3.831 1.00 88.38 95 CYS A CA 1
ATOM 743 C C . CYS A 1 95 ? 1.886 15.941 3.625 1.00 88.38 95 CYS A C 1
ATOM 745 O O . CYS A 1 95 ? 1.682 16.721 4.557 1.00 88.38 95 CYS A O 1
ATOM 747 N N . GLY A 1 96 ? 1.386 16.158 2.408 1.00 90.31 96 GLY A N 1
ATOM 748 C CA . GLY A 1 96 ? 0.621 17.341 2.023 1.00 90.31 96 GLY A CA 1
ATOM 749 C C . GLY A 1 96 ? -0.895 17.157 2.103 1.00 90.31 96 GLY A C 1
ATOM 750 O O . GLY A 1 96 ? -1.431 16.354 2.869 1.00 90.31 96 GLY A O 1
ATOM 751 N N . THR A 1 97 ? -1.612 17.916 1.269 1.00 89.69 97 THR A N 1
ATOM 752 C CA . THR A 1 97 ? -3.081 17.879 1.196 1.00 89.69 97 THR A CA 1
ATOM 753 C C . THR A 1 97 ? -3.601 16.494 0.817 1.00 89.69 97 THR A C 1
ATOM 755 O O . THR A 1 97 ? -4.552 16.027 1.433 1.00 89.69 97 THR A O 1
ATOM 758 N N . LYS A 1 98 ? -2.933 15.803 -0.122 1.00 88.69 98 LYS A N 1
ATOM 759 C CA . LYS A 1 98 ? -3.323 14.453 -0.564 1.00 88.69 98 LYS A CA 1
ATOM 760 C C . LYS A 1 98 ? -3.339 13.474 0.612 1.00 88.69 98 LYS A C 1
ATOM 762 O O . LYS A 1 98 ? -4.351 12.819 0.829 1.00 88.69 98 LYS A O 1
ATOM 767 N N . GLY A 1 99 ? -2.272 13.427 1.410 1.00 89.31 99 GLY A N 1
ATOM 768 C CA . GLY A 1 99 ? -2.247 12.571 2.595 1.00 89.31 99 GLY A CA 1
ATOM 769 C C . GLY A 1 99 ? -3.275 12.956 3.644 1.00 89.31 99 GLY A C 1
ATOM 770 O O . GLY A 1 99 ? -3.984 12.090 4.146 1.00 89.31 99 GLY A O 1
ATOM 771 N N . ARG A 1 100 ? -3.441 14.253 3.928 1.00 90.50 100 ARG A N 1
ATOM 772 C CA . ARG A 1 100 ? -4.484 14.706 4.861 1.00 90.50 100 ARG A CA 1
ATOM 773 C C . ARG A 1 100 ? -5.885 14.273 4.413 1.00 90.50 100 ARG A C 1
ATOM 775 O O . ARG A 1 100 ? -6.688 13.874 5.255 1.00 90.50 100 ARG A O 1
ATOM 782 N N . ASP A 1 101 ? -6.179 14.353 3.121 1.00 92.12 101 ASP A N 1
ATOM 783 C CA . ASP A 1 101 ? -7.475 13.955 2.575 1.00 92.12 101 ASP A CA 1
ATOM 784 C C . ASP A 1 101 ? -7.658 12.431 2.579 1.00 92.12 101 ASP A C 1
ATOM 786 O O . ASP A 1 101 ? -8.748 11.963 2.907 1.00 92.12 101 ASP A O 1
ATOM 790 N N . ALA A 1 102 ? -6.597 11.655 2.334 1.00 93.19 102 ALA A N 1
ATOM 791 C CA . ALA A 1 102 ? -6.612 10.199 2.493 1.00 93.19 102 ALA A CA 1
ATOM 792 C C . ALA A 1 102 ? -7.031 9.800 3.917 1.00 93.19 102 ALA A C 1
ATOM 794 O O . ALA A 1 102 ? -8.004 9.068 4.099 1.00 93.19 102 ALA A O 1
ATOM 795 N N . ILE A 1 103 ? -6.374 10.375 4.932 1.00 92.81 103 ILE A N 1
ATOM 796 C CA . ILE A 1 103 ? -6.679 10.107 6.345 1.00 92.81 103 ILE A CA 1
ATOM 797 C C . ILE A 1 103 ? -8.124 10.480 6.686 1.00 92.81 103 ILE A C 1
ATOM 799 O O . ILE A 1 103 ? -8.821 9.710 7.343 1.00 92.81 103 ILE A O 1
ATOM 803 N N . ARG A 1 104 ? -8.614 11.632 6.211 1.00 91.94 104 ARG A N 1
ATOM 804 C CA . ARG A 1 104 ? -10.014 12.050 6.419 1.00 91.94 104 ARG A CA 1
ATOM 805 C C . ARG A 1 104 ? -11.020 11.074 5.819 1.00 91.94 104 ARG A C 1
ATOM 807 O O . ARG A 1 104 ? -12.079 10.870 6.402 1.00 91.94 104 ARG A O 1
ATOM 814 N N . ASN A 1 105 ? -10.678 10.475 4.684 1.00 91.88 105 ASN A N 1
ATOM 815 C CA . ASN A 1 105 ? -11.495 9.474 4.010 1.00 91.88 105 ASN A CA 1
ATOM 816 C C . ASN A 1 105 ? -11.273 8.057 4.558 1.00 91.88 105 ASN A C 1
ATOM 818 O O . ASN A 1 105 ? -11.799 7.104 3.992 1.00 91.88 105 ASN A O 1
ATOM 822 N N . GLY A 1 106 ? -10.500 7.882 5.634 1.00 93.19 106 GLY A N 1
ATOM 823 C CA . GLY A 1 106 ? -10.250 6.558 6.194 1.00 93.19 106 GLY A CA 1
ATOM 824 C C . GLY A 1 106 ? -9.350 5.689 5.320 1.00 93.19 106 GLY A C 1
ATOM 825 O O . GLY A 1 106 ? -9.571 4.484 5.237 1.00 93.19 106 GLY A O 1
ATOM 826 N N . ILE A 1 107 ? -8.388 6.286 4.620 1.00 95.19 107 ILE A N 1
ATOM 827 C CA . ILE A 1 107 ? -7.480 5.601 3.696 1.00 95.19 107 ILE A CA 1
ATOM 828 C C . ILE A 1 107 ? -6.050 5.791 4.178 1.00 95.19 107 ILE A C 1
ATOM 830 O O . ILE A 1 107 ? -5.642 6.901 4.525 1.00 95.19 107 ILE A O 1
ATOM 834 N N . ILE A 1 108 ? -5.281 4.706 4.195 1.00 95.44 108 ILE A N 1
ATOM 835 C CA . ILE A 1 108 ? -3.878 4.741 4.592 1.00 95.44 108 ILE A CA 1
ATOM 836 C C . ILE A 1 108 ? -3.047 5.179 3.392 1.00 95.44 108 ILE A C 1
ATOM 838 O O . ILE A 1 108 ? -2.989 4.478 2.383 1.00 95.44 108 ILE A O 1
ATOM 842 N N . ILE A 1 109 ? -2.383 6.328 3.506 1.00 95.56 109 ILE A N 1
ATOM 843 C CA . ILE A 1 109 ? -1.428 6.765 2.491 1.00 95.56 109 ILE A CA 1
ATOM 844 C C . ILE A 1 109 ? -0.051 6.152 2.752 1.00 95.56 109 ILE A C 1
ATOM 846 O O . ILE A 1 109 ? 0.551 6.393 3.793 1.00 95.56 109 ILE A O 1
ATOM 850 N N . ILE A 1 110 ? 0.462 5.368 1.809 1.00 96.44 110 ILE A N 1
ATOM 851 C CA . ILE A 1 110 ? 1.781 4.737 1.905 1.00 96.44 110 ILE A CA 1
ATOM 852 C C . ILE A 1 110 ? 2.707 5.330 0.854 1.00 96.44 110 ILE A C 1
ATOM 854 O O . ILE A 1 110 ? 2.340 5.452 -0.316 1.00 96.44 110 ILE A O 1
ATOM 858 N N . CYS A 1 111 ? 3.921 5.683 1.278 1.00 95.25 111 CYS A N 1
ATOM 859 C CA . CYS A 1 111 ? 4.953 6.198 0.394 1.00 95.25 111 CYS A CA 1
ATOM 860 C C . CYS A 1 111 ? 6.189 5.306 0.431 1.00 95.25 111 CYS A C 1
ATOM 862 O O . CYS A 1 111 ? 6.932 5.357 1.403 1.00 95.25 111 CYS A O 1
ATOM 864 N N . ILE A 1 112 ? 6.437 4.563 -0.646 1.00 94.62 112 ILE A N 1
ATOM 865 C CA . ILE A 1 112 ? 7.675 3.791 -0.836 1.00 94.62 112 ILE A CA 1
ATOM 866 C C . ILE A 1 112 ? 8.436 4.395 -2.010 1.00 94.62 112 ILE A C 1
ATOM 868 O O . ILE A 1 112 ? 7.843 4.760 -3.027 1.00 94.62 112 ILE A O 1
ATOM 872 N N . GLU A 1 113 ? 9.753 4.531 -1.882 1.00 91.19 113 GLU A N 1
ATOM 873 C CA . GLU A 1 113 ? 10.564 5.098 -2.954 1.00 91.19 113 GLU A CA 1
ATOM 874 C C . GLU A 1 113 ? 10.652 4.147 -4.152 1.00 91.19 113 GLU A C 1
ATOM 876 O O . GLU A 1 113 ? 10.950 2.959 -4.022 1.00 91.19 113 GLU A O 1
ATOM 881 N N . VAL A 1 114 ? 10.484 4.693 -5.362 1.00 91.12 114 VAL A N 1
ATOM 882 C CA . VAL A 1 114 ? 10.578 3.906 -6.604 1.00 91.12 114 VAL A CA 1
ATOM 883 C C . VAL A 1 114 ? 11.926 3.192 -6.740 1.00 91.12 114 VAL A C 1
ATOM 885 O O . VAL A 1 114 ? 11.990 2.087 -7.270 1.00 91.12 114 VAL A O 1
ATOM 888 N N . LYS A 1 115 ? 13.007 3.795 -6.228 1.00 91.19 115 LYS A N 1
ATOM 889 C CA . LYS A 1 115 ? 14.351 3.218 -6.288 1.00 91.19 115 LYS A CA 1
ATOM 890 C C . LYS A 1 115 ? 14.424 1.880 -5.553 1.00 91.19 115 LYS A C 1
ATOM 892 O O . LYS A 1 115 ? 15.061 0.968 -6.064 1.00 91.19 115 LYS A O 1
ATOM 897 N N . GLU A 1 116 ? 13.766 1.750 -4.403 1.00 92.38 116 GLU A N 1
ATOM 898 C CA . GLU A 1 116 ? 13.766 0.502 -3.632 1.00 92.38 116 GLU A CA 1
ATOM 899 C C . GLU A 1 116 ? 12.956 -0.591 -4.328 1.00 92.38 116 GLU A C 1
ATOM 901 O O . GLU A 1 116 ? 13.392 -1.738 -4.403 1.00 92.38 116 GLU A O 1
ATOM 906 N N . LEU A 1 117 ? 11.812 -0.229 -4.914 1.00 94.19 117 LEU A N 1
ATOM 907 C CA . LEU A 1 117 ? 10.996 -1.159 -5.698 1.00 94.19 117 LEU A CA 1
ATOM 908 C C . LEU A 1 117 ? 11.751 -1.676 -6.929 1.00 94.19 117 LEU A C 1
ATOM 910 O O . LEU A 1 117 ? 11.688 -2.866 -7.240 1.00 94.19 117 LEU A O 1
ATOM 914 N N . LEU A 1 118 ? 12.494 -0.801 -7.610 1.00 93.44 118 LEU A N 1
ATOM 915 C CA . LEU A 1 118 ? 13.335 -1.178 -8.745 1.00 93.44 118 LEU A CA 1
ATOM 916 C C . LEU A 1 118 ? 14.545 -2.015 -8.313 1.00 93.44 118 LEU A C 1
ATOM 918 O O . LEU A 1 118 ? 14.870 -2.985 -8.994 1.00 93.44 118 LEU A O 1
ATOM 922 N N . GLU A 1 119 ? 15.183 -1.687 -7.185 1.00 93.94 119 GLU A N 1
ATOM 923 C CA . GLU A 1 119 ? 16.266 -2.490 -6.597 1.00 93.94 119 GLU A CA 1
ATOM 924 C C . GLU A 1 119 ? 15.785 -3.919 -6.323 1.00 93.94 119 GLU A C 1
ATOM 926 O O . GLU A 1 119 ? 16.415 -4.880 -6.761 1.00 93.94 119 GLU A O 1
ATOM 931 N N . TRP A 1 120 ? 14.619 -4.069 -5.690 1.00 95.25 120 TRP A N 1
ATOM 932 C CA . TRP A 1 120 ? 14.000 -5.375 -5.486 1.00 95.25 120 TRP A CA 1
ATOM 933 C C . TRP A 1 120 ? 13.699 -6.086 -6.812 1.00 95.25 120 TRP A C 1
ATOM 935 O O . TRP A 1 120 ? 14.062 -7.250 -6.987 1.00 95.25 120 TRP A O 1
ATOM 945 N N . LYS A 1 121 ? 13.057 -5.404 -7.767 1.00 94.38 121 LYS A N 1
ATOM 946 C CA . LYS A 1 121 ? 12.612 -6.036 -9.016 1.00 94.38 121 LYS A CA 1
ATOM 947 C C . LYS A 1 121 ? 13.769 -6.495 -9.906 1.00 94.38 121 LYS A C 1
ATOM 949 O O . LYS A 1 121 ? 13.623 -7.497 -10.608 1.00 94.38 121 LYS A O 1
ATOM 954 N N . HIS A 1 122 ? 14.881 -5.762 -9.900 1.00 93.88 122 HIS A N 1
ATOM 955 C CA . HIS A 1 122 ? 16.014 -5.978 -10.800 1.00 93.88 122 HIS A CA 1
ATOM 956 C C . HIS A 1 122 ? 17.232 -6.639 -10.142 1.00 93.88 122 HIS A C 1
ATOM 958 O O . HIS A 1 122 ? 18.210 -6.893 -10.840 1.00 93.88 122 HIS A O 1
ATOM 964 N N . SER A 1 123 ? 17.200 -6.941 -8.839 1.00 93.44 123 SER A N 1
ATOM 965 C CA . SER A 1 123 ? 18.297 -7.661 -8.182 1.00 93.44 123 SER A CA 1
ATOM 966 C C . SER A 1 123 ? 18.448 -9.075 -8.753 1.00 93.44 123 SER A C 1
ATOM 968 O O . SER A 1 123 ? 17.544 -9.906 -8.632 1.00 93.44 123 SER A O 1
ATOM 970 N N . GLU A 1 124 ? 19.613 -9.354 -9.341 1.00 93.81 124 GLU A N 1
ATOM 971 C CA . GLU A 1 124 ? 19.996 -10.689 -9.824 1.00 93.81 124 GLU A CA 1
ATOM 972 C C . GLU A 1 124 ? 20.440 -11.608 -8.674 1.00 93.81 124 GLU A C 1
ATOM 974 O O . GLU A 1 124 ? 20.284 -12.826 -8.752 1.00 93.81 124 GLU A O 1
ATOM 979 N N . ASP A 1 125 ? 20.941 -11.029 -7.578 1.00 95.25 125 ASP A N 1
ATOM 980 C CA . ASP A 1 125 ? 21.272 -11.759 -6.355 1.00 95.25 125 ASP A CA 1
ATOM 981 C C . ASP A 1 125 ? 19.984 -12.052 -5.574 1.00 95.25 125 ASP A C 1
ATOM 983 O O . ASP A 1 125 ? 19.301 -11.139 -5.094 1.00 95.25 125 ASP A O 1
ATOM 987 N N . SER A 1 126 ? 19.650 -13.338 -5.448 1.00 93.31 126 SER A N 1
ATOM 988 C CA . SER A 1 126 ? 18.458 -13.814 -4.742 1.00 93.31 126 SER A CA 1
ATOM 989 C C . SER A 1 126 ? 18.448 -13.447 -3.260 1.00 93.31 126 SER A C 1
ATOM 991 O O . SER A 1 126 ? 17.386 -13.149 -2.718 1.00 93.31 126 SER A O 1
ATOM 993 N N . SER A 1 127 ? 19.612 -13.452 -2.608 1.00 94.12 127 SER A N 1
ATOM 994 C CA . SER A 1 127 ? 19.736 -13.145 -1.181 1.00 94.12 127 SER A CA 1
ATOM 995 C C . SER A 1 127 ? 19.502 -11.659 -0.944 1.00 94.12 127 SER A C 1
ATOM 997 O O . SER A 1 127 ? 18.722 -11.283 -0.070 1.00 94.12 127 SER A O 1
ATOM 999 N N . LEU A 1 128 ? 20.120 -10.806 -1.768 1.00 94.25 128 LEU A N 1
ATOM 1000 C CA . LEU A 1 128 ? 19.889 -9.363 -1.714 1.00 94.25 128 LEU A CA 1
ATOM 1001 C C . LEU A 1 128 ? 18.430 -9.027 -2.039 1.00 94.25 128 LEU A C 1
ATOM 1003 O O . LEU A 1 128 ? 17.811 -8.237 -1.327 1.00 94.25 128 LEU A O 1
ATOM 1007 N N . ARG A 1 129 ? 17.855 -9.677 -3.058 1.00 95.00 129 ARG A N 1
ATOM 1008 C CA . ARG A 1 129 ? 16.450 -9.498 -3.436 1.00 95.00 129 ARG A CA 1
ATOM 1009 C C . ARG A 1 129 ? 15.516 -9.785 -2.264 1.00 95.00 129 ARG A C 1
ATOM 1011 O O . ARG A 1 129 ? 14.598 -9.006 -2.018 1.00 95.00 129 ARG A O 1
ATOM 1018 N N . ASP A 1 130 ? 15.765 -10.862 -1.524 1.00 95.44 130 ASP A N 1
ATOM 1019 C CA . ASP A 1 130 ? 14.982 -11.208 -0.338 1.00 95.44 130 ASP A CA 1
ATOM 1020 C C . ASP A 1 130 ? 15.158 -10.200 0.799 1.00 95.44 130 ASP A C 1
ATOM 1022 O O . ASP A 1 130 ? 14.171 -9.809 1.424 1.00 95.44 130 ASP A O 1
ATOM 1026 N N . VAL A 1 131 ? 16.378 -9.717 1.044 1.00 96.38 131 VAL A N 1
ATOM 1027 C CA . VAL A 1 131 ? 16.629 -8.677 2.054 1.00 96.38 131 VAL A CA 1
ATOM 1028 C C . VAL A 1 131 ? 15.865 -7.392 1.726 1.00 96.38 131 VAL A C 1
ATOM 1030 O O . VAL A 1 131 ? 15.200 -6.838 2.605 1.00 96.38 131 VAL A O 1
ATOM 1033 N N . VAL A 1 132 ? 15.921 -6.932 0.472 1.00 96.38 132 VAL A N 1
ATOM 1034 C CA . VAL A 1 132 ? 15.213 -5.722 0.026 1.00 96.38 132 VAL A CA 1
ATOM 1035 C C . VAL A 1 132 ? 13.698 -5.935 0.073 1.00 96.38 132 VAL A C 1
ATOM 1037 O O . VAL A 1 132 ? 12.989 -5.081 0.605 1.00 96.38 132 VAL A O 1
ATOM 1040 N N . ARG A 1 133 ? 13.200 -7.103 -0.365 1.00 96.81 133 ARG A N 1
ATOM 1041 C CA . ARG A 1 133 ? 11.780 -7.483 -0.253 1.00 96.81 133 ARG A CA 1
ATOM 1042 C C . ARG A 1 133 ? 11.277 -7.335 1.183 1.00 96.81 133 ARG A C 1
ATOM 1044 O O . ARG A 1 133 ? 10.297 -6.639 1.429 1.00 96.81 133 ARG A O 1
ATOM 1051 N N . TRP A 1 134 ? 11.980 -7.939 2.144 1.00 97.00 134 TRP A N 1
ATOM 1052 C CA . TRP A 1 134 ? 11.612 -7.882 3.561 1.00 97.00 134 TRP A CA 1
ATOM 1053 C C . TRP A 1 134 ? 11.780 -6.497 4.188 1.00 97.00 134 TRP A C 1
ATOM 1055 O O . TRP A 1 134 ? 11.127 -6.210 5.194 1.00 97.00 134 TRP A O 1
ATOM 1065 N N . ARG A 1 135 ? 12.669 -5.649 3.658 1.00 97.25 135 ARG A N 1
ATOM 1066 C CA . ARG A 1 135 ? 12.799 -4.251 4.090 1.00 97.25 135 ARG A CA 1
ATOM 1067 C C . ARG A 1 135 ? 11.557 -3.459 3.689 1.00 97.25 135 ARG A C 1
ATOM 1069 O O . ARG A 1 135 ? 10.904 -2.913 4.571 1.00 97.25 135 ARG A O 1
ATOM 1076 N N . ILE A 1 136 ? 11.191 -3.500 2.406 1.00 97.75 136 ILE A N 1
ATOM 1077 C CA . ILE A 1 136 ? 10.015 -2.797 1.873 1.00 97.75 136 ILE A CA 1
ATOM 1078 C C . ILE A 1 136 ? 8.732 -3.307 2.539 1.00 97.75 136 ILE A C 1
ATOM 1080 O O . ILE A 1 136 ? 7.896 -2.511 2.955 1.00 97.75 136 ILE A O 1
ATOM 1084 N N . TYR A 1 137 ? 8.593 -4.628 2.699 1.00 97.69 137 TYR A N 1
ATOM 1085 C CA . TYR A 1 137 ? 7.435 -5.231 3.364 1.00 97.69 137 TYR A CA 1
ATOM 1086 C C . TYR A 1 137 ? 7.263 -4.732 4.804 1.00 97.69 137 TYR A C 1
ATOM 1088 O O . TYR A 1 137 ? 6.165 -4.356 5.209 1.00 97.69 137 TYR A O 1
ATOM 1096 N N . ARG A 1 138 ? 8.351 -4.690 5.584 1.00 96.69 138 ARG A N 1
ATOM 1097 C CA . ARG A 1 138 ? 8.311 -4.168 6.958 1.00 96.69 138 ARG A CA 1
ATOM 1098 C C . ARG A 1 138 ? 8.009 -2.677 6.987 1.00 96.69 138 ARG A C 1
ATOM 1100 O O . ARG A 1 138 ? 7.166 -2.258 7.769 1.00 96.69 138 ARG A O 1
ATOM 1107 N N . GLU A 1 139 ? 8.637 -1.897 6.112 1.00 96.56 139 GLU A N 1
ATOM 1108 C CA . GLU A 1 139 ? 8.389 -0.459 6.024 1.00 96.56 139 GLU A CA 1
ATOM 1109 C C . GLU A 1 139 ? 6.927 -0.143 5.692 1.00 96.56 139 GLU A C 1
ATOM 1111 O O . GLU A 1 139 ? 6.335 0.725 6.333 1.00 96.56 139 GLU A O 1
ATOM 1116 N N . PHE A 1 140 ? 6.322 -0.889 4.763 1.00 97.38 140 PHE A N 1
ATOM 1117 C CA . PHE A 1 140 ? 4.904 -0.772 4.425 1.00 97.38 140 PHE A CA 1
ATOM 1118 C C . PHE A 1 140 ? 4.013 -0.894 5.673 1.00 97.38 140 PHE A C 1
ATOM 1120 O O . PHE A 1 140 ? 3.185 -0.018 5.945 1.00 97.38 140 PHE A O 1
ATOM 1127 N N . TRP A 1 141 ? 4.206 -1.954 6.462 1.00 96.69 141 TRP A N 1
ATOM 1128 C CA . TRP A 1 141 ? 3.404 -2.200 7.662 1.00 96.69 141 TRP A CA 1
ATOM 1129 C C . TRP A 1 141 ? 3.720 -1.227 8.798 1.00 96.69 141 TRP A C 1
ATOM 1131 O O . TRP A 1 141 ? 2.795 -0.731 9.441 1.00 96.69 141 TRP A O 1
ATOM 1141 N N . ASP A 1 142 ? 4.993 -0.889 9.008 1.00 95.81 142 ASP A N 1
ATOM 1142 C CA . ASP A 1 142 ? 5.414 0.095 10.008 1.00 95.81 142 ASP A CA 1
ATOM 1143 C C . ASP A 1 142 ? 4.814 1.477 9.716 1.00 95.81 142 ASP A C 1
ATOM 1145 O O . ASP A 1 142 ? 4.400 2.188 10.635 1.00 95.81 142 ASP A O 1
ATOM 1149 N N . MET A 1 143 ? 4.752 1.881 8.443 1.00 95.38 143 MET A N 1
ATOM 1150 C CA . MET A 1 143 ? 4.091 3.118 8.027 1.00 95.38 143 MET A CA 1
ATOM 1151 C C . MET A 1 143 ? 2.588 3.072 8.298 1.00 95.38 143 MET A C 1
ATOM 1153 O O . MET A 1 143 ? 2.056 4.006 8.902 1.00 95.38 143 MET A O 1
ATOM 1157 N N . ALA A 1 144 ? 1.911 1.994 7.892 1.00 95.31 144 ALA A N 1
ATOM 1158 C CA . ALA A 1 144 ? 0.480 1.827 8.129 1.00 95.31 144 ALA A CA 1
ATOM 1159 C C . ALA A 1 144 ? 0.149 1.890 9.629 1.00 95.31 144 ALA A C 1
ATOM 1161 O O . ALA A 1 144 ? -0.756 2.618 10.044 1.00 95.31 144 ALA A O 1
ATOM 1162 N N . GLU A 1 145 ? 0.929 1.193 10.457 1.00 94.88 145 GLU A N 1
ATOM 1163 C CA . GLU A 1 145 ? 0.753 1.180 11.906 1.00 94.88 145 GLU A CA 1
ATOM 1164 C C . GLU A 1 145 ? 0.998 2.568 12.521 1.00 94.88 145 GLU A C 1
ATOM 1166 O O . GLU A 1 145 ? 0.200 3.036 13.337 1.00 94.88 145 GLU A O 1
ATOM 1171 N N . LYS A 1 146 ? 2.064 3.268 12.102 1.00 94.19 146 LYS A N 1
ATOM 1172 C CA . LYS A 1 146 ? 2.349 4.645 12.541 1.00 94.19 146 LYS A CA 1
ATOM 1173 C C . LYS A 1 146 ? 1.210 5.596 12.201 1.00 94.19 146 LYS A C 1
ATOM 1175 O O . LYS A 1 146 ? 0.858 6.423 13.037 1.00 94.19 146 LYS A O 1
ATOM 1180 N N . ILE A 1 147 ? 0.632 5.481 11.007 1.00 93.25 147 ILE A N 1
ATOM 1181 C CA . ILE A 1 147 ? -0.488 6.319 10.571 1.00 93.25 147 ILE A CA 1
ATOM 1182 C C . ILE A 1 147 ? -1.707 6.083 11.461 1.00 93.25 147 ILE A C 1
ATOM 1184 O O . ILE A 1 147 ? -2.240 7.040 12.020 1.00 93.25 147 ILE A O 1
ATOM 1188 N N . VAL A 1 148 ? -2.123 4.831 11.657 1.00 91.94 148 VAL A N 1
ATOM 1189 C CA . VAL A 1 148 ? -3.295 4.534 12.497 1.00 91.94 148 VAL A CA 1
ATOM 1190 C C . VAL A 1 148 ? -3.071 4.970 13.947 1.00 91.94 148 VAL A C 1
ATOM 1192 O O . VAL A 1 148 ? -3.958 5.572 14.550 1.00 91.94 148 VAL A O 1
ATOM 1195 N N . LYS A 1 149 ? -1.867 4.761 14.495 1.00 92.38 149 LYS A N 1
ATOM 1196 C CA . LYS A 1 149 ? -1.502 5.238 15.841 1.00 92.38 149 LYS A CA 1
ATOM 1197 C C . LYS A 1 149 ? -1.510 6.766 15.950 1.00 92.38 149 LYS A C 1
ATOM 1199 O O . LYS A 1 149 ? -1.942 7.297 16.969 1.00 92.38 149 LYS A O 1
ATOM 1204 N N . ALA A 1 150 ? -1.026 7.473 14.928 1.00 92.19 150 ALA A N 1
ATOM 1205 C CA . ALA A 1 150 ? -0.984 8.936 14.908 1.00 92.19 150 ALA A CA 1
ATOM 1206 C C . ALA A 1 150 ? -2.375 9.566 14.736 1.00 92.19 150 ALA A C 1
ATOM 1208 O O . ALA A 1 150 ? -2.618 10.674 15.218 1.00 92.19 150 ALA A O 1
ATOM 1209 N N . PHE A 1 151 ? -3.292 8.859 14.075 1.00 90.94 151 PHE A N 1
ATOM 1210 C CA . PHE A 1 151 ? -4.650 9.313 13.800 1.00 90.94 151 PHE A CA 1
ATOM 1211 C C . PHE A 1 151 ? -5.676 8.346 14.405 1.00 90.94 151 PHE A C 1
ATOM 1213 O O . PHE A 1 151 ? -6.393 7.686 13.662 1.00 90.94 151 PHE A O 1
ATOM 1220 N N . PRO A 1 152 ? -5.824 8.287 15.742 1.00 85.50 152 PRO A N 1
ATOM 1221 C CA . PRO A 1 152 ? -6.713 7.323 16.406 1.00 85.50 152 PRO A CA 1
ATOM 1222 C C . PRO A 1 152 ? -8.204 7.519 16.079 1.00 85.50 152 PRO A C 1
ATOM 1224 O O . PRO A 1 152 ? -9.029 6.677 16.413 1.00 85.50 152 PRO A O 1
ATOM 1227 N N . TYR A 1 153 ? -8.558 8.635 15.438 1.00 85.81 153 TYR A N 1
ATOM 1228 C CA . TYR A 1 153 ? -9.902 8.940 14.950 1.00 85.81 153 TYR A CA 1
ATOM 1229 C C . TYR A 1 153 ? -10.137 8.507 13.493 1.00 85.81 153 TYR A C 1
ATOM 1231 O O . TYR A 1 153 ? -11.205 8.786 12.944 1.00 85.81 153 TYR A O 1
ATOM 1239 N N . ILE A 1 154 ? -9.146 7.895 12.832 1.00 89.50 154 ILE A N 1
ATOM 1240 C CA . ILE A 1 154 ? -9.304 7.415 11.461 1.00 89.50 154 ILE A CA 1
ATOM 1241 C C . ILE A 1 154 ? -10.331 6.279 11.431 1.00 89.50 154 ILE A C 1
ATOM 1243 O O . ILE A 1 154 ? -10.124 5.202 11.980 1.00 89.50 154 ILE A O 1
ATOM 1247 N N . ASN A 1 155 ? -11.457 6.522 10.764 1.00 89.75 155 ASN A N 1
ATOM 1248 C CA . ASN A 1 155 ? -12.461 5.494 10.518 1.00 89.75 155 ASN A CA 1
ATOM 1249 C C . ASN A 1 155 ? -12.161 4.853 9.170 1.00 89.75 155 ASN A C 1
ATOM 1251 O O . ASN A 1 155 ? -12.555 5.395 8.139 1.00 89.75 155 ASN A O 1
ATOM 1255 N N . LEU A 1 156 ? -11.424 3.739 9.180 1.00 91.69 156 LEU A N 1
ATOM 1256 C CA . LEU A 1 156 ? -10.969 3.104 7.948 1.00 91.69 156 LEU A CA 1
ATOM 1257 C C . LEU A 1 156 ? -12.139 2.725 7.036 1.00 91.69 156 LEU A C 1
ATOM 1259 O O . LEU A 1 156 ? -13.132 2.130 7.465 1.00 91.69 156 LEU A O 1
ATOM 1263 N N . THR A 1 157 ? -12.009 3.097 5.761 1.00 89.44 157 THR A N 1
ATOM 1264 C CA . THR A 1 157 ? -13.023 2.819 4.749 1.00 89.44 157 THR A CA 1
ATOM 1265 C C . THR A 1 157 ? -13.153 1.316 4.569 1.00 89.44 157 THR A C 1
ATOM 1267 O O . THR A 1 157 ? -12.169 0.594 4.414 1.00 89.44 157 THR A O 1
ATOM 1270 N N . LYS A 1 158 ? -14.400 0.847 4.581 1.00 86.56 158 LYS A N 1
ATOM 1271 C CA . LYS A 1 158 ? -14.735 -0.564 4.407 1.00 86.56 158 LYS A CA 1
ATOM 1272 C C . LYS A 1 158 ? -15.012 -0.861 2.935 1.00 86.56 158 LYS A C 1
ATOM 1274 O O . LYS A 1 158 ? -15.625 -0.025 2.261 1.00 86.56 158 LYS A O 1
ATOM 1279 N N . PRO A 1 159 ? -14.617 -2.035 2.421 1.00 79.44 159 PRO A N 1
ATOM 1280 C CA . PRO A 1 159 ? -14.979 -2.430 1.068 1.00 79.44 159 PRO A CA 1
ATOM 1281 C C . PRO A 1 159 ? -16.511 -2.499 0.957 1.00 79.44 159 PRO A C 1
ATOM 1283 O O . PRO A 1 159 ? -17.173 -3.181 1.739 1.00 79.44 159 PRO A O 1
ATOM 1286 N N . LYS A 1 160 ? -17.097 -1.768 -0.005 1.00 66.69 160 LYS A N 1
ATOM 1287 C CA . LYS A 1 160 ? -18.566 -1.650 -0.165 1.00 66.69 160 LYS A CA 1
ATOM 1288 C C . LYS A 1 160 ? -19.244 -2.958 -0.579 1.00 66.69 160 LYS A C 1
ATOM 1290 O O . LYS A 1 160 ? -20.458 -3.089 -0.463 1.00 66.69 160 LYS A O 1
ATOM 1295 N N . CYS A 1 161 ? -18.478 -3.917 -1.074 1.00 54.56 161 CYS A N 1
ATOM 1296 C CA . CYS A 1 161 ? -18.948 -5.249 -1.403 1.00 54.56 161 CYS A CA 1
ATOM 1297 C C . CYS A 1 161 ? -17.874 -6.247 -0.968 1.00 54.56 161 CYS A C 1
ATOM 1299 O O . CYS A 1 161 ? -16.681 -6.000 -1.150 1.00 54.56 161 CYS A O 1
ATOM 1301 N N . GLN A 1 162 ? -18.300 -7.411 -0.472 1.00 50.84 162 GLN A N 1
ATOM 1302 C CA . GLN A 1 162 ? -17.512 -8.641 -0.574 1.00 50.84 162 GLN A CA 1
ATOM 1303 C C . GLN A 1 162 ? -17.397 -8.979 -2.071 1.00 50.84 162 GLN A C 1
ATOM 1305 O O . GLN A 1 162 ? -18.121 -9.822 -2.596 1.00 50.84 162 GLN A O 1
ATOM 1310 N N . LEU A 1 163 ? -16.608 -8.194 -2.803 1.00 49.34 163 LEU A N 1
ATOM 1311 C CA . LEU A 1 163 ? -16.448 -8.293 -4.245 1.00 49.34 163 LEU A CA 1
ATOM 1312 C C . LEU A 1 163 ? -16.063 -9.722 -4.621 1.00 49.34 163 LEU A C 1
ATOM 1314 O O . LEU A 1 163 ? -15.314 -10.385 -3.912 1.00 49.34 163 LEU A O 1
ATOM 1318 N N . ALA A 1 164 ? -16.570 -10.198 -5.756 1.00 48.84 164 ALA A N 1
ATOM 1319 C CA . ALA A 1 164 ? -16.224 -11.510 -6.295 1.00 48.84 164 ALA A CA 1
ATOM 1320 C C . ALA A 1 164 ? -14.706 -11.682 -6.505 1.00 48.84 164 ALA A C 1
ATOM 1322 O O . ALA A 1 164 ? -14.216 -12.798 -6.375 1.00 48.84 164 ALA A O 1
ATOM 1323 N N . ARG A 1 165 ? -13.955 -10.581 -6.679 1.00 58.53 165 ARG A N 1
ATOM 1324 C CA . ARG A 1 165 ? -12.480 -10.554 -6.652 1.00 58.53 165 ARG A CA 1
ATOM 1325 C C . ARG A 1 165 ? -11.865 -11.021 -5.324 1.00 58.53 165 ARG A C 1
ATOM 1327 O O . ARG A 1 165 ? -10.696 -11.348 -5.289 1.00 58.53 165 ARG A O 1
ATOM 1334 N N . PHE A 1 166 ? -12.644 -11.057 -4.244 1.00 52.09 166 PHE A N 1
ATOM 1335 C CA . PHE A 1 166 ? -12.270 -11.595 -2.933 1.00 52.09 166 PHE A CA 1
ATOM 1336 C C . PHE A 1 166 ? -12.771 -13.038 -2.719 1.00 52.09 166 PHE A C 1
ATOM 1338 O O . PHE A 1 166 ? -12.447 -13.646 -1.705 1.00 52.09 166 PHE A O 1
ATOM 1345 N N . LYS A 1 167 ? -13.598 -13.609 -3.614 1.00 42.19 167 LYS A N 1
ATOM 1346 C CA . LYS A 1 167 ? -14.235 -14.929 -3.403 1.00 42.19 167 LYS A CA 1
ATOM 1347 C C . LYS A 1 167 ? -13.310 -16.124 -3.638 1.00 42.19 167 LYS A C 1
ATOM 1349 O O . LYS A 1 167 ? -13.641 -17.212 -3.172 1.00 42.19 167 LYS A O 1
ATOM 1354 N N . GLU A 1 168 ? -12.165 -15.949 -4.293 1.00 42.16 168 GLU A N 1
ATOM 1355 C CA . GLU A 1 168 ? -11.157 -17.019 -4.384 1.00 42.16 168 GLU A CA 1
ATOM 1356 C C . GLU A 1 168 ? -10.521 -17.335 -3.015 1.00 42.16 168 GLU A C 1
ATOM 1358 O O . GLU A 1 168 ? -10.089 -18.459 -2.786 1.00 42.16 168 GLU A O 1
ATOM 1363 N N . ILE A 1 169 ? -10.628 -16.416 -2.044 1.00 47.00 169 ILE A N 1
ATOM 1364 C CA . ILE A 1 169 ? -10.090 -16.554 -0.678 1.00 47.00 169 ILE A CA 1
ATOM 1365 C C . ILE A 1 169 ? -10.759 -17.694 0.117 1.00 47.00 169 ILE A C 1
ATOM 1367 O O . ILE A 1 169 ? -10.150 -18.259 1.019 1.00 47.00 169 ILE A O 1
ATOM 1371 N N . VAL A 1 170 ? -11.999 -18.083 -0.204 1.00 37.31 170 VAL A N 1
ATOM 1372 C CA . VAL A 1 170 ? -12.721 -19.108 0.583 1.00 37.31 170 VAL A CA 1
ATOM 1373 C C . VAL A 1 170 ? -12.422 -20.535 0.106 1.00 37.31 170 VAL A C 1
ATOM 1375 O O . VAL A 1 170 ? -12.679 -21.484 0.840 1.00 37.31 170 VAL A O 1
ATOM 1378 N N . LYS A 1 171 ? -11.888 -20.724 -1.108 1.00 35.97 171 LYS A N 1
ATOM 1379 C CA . LYS A 1 171 ? -11.719 -22.073 -1.679 1.00 35.97 171 LYS A CA 1
ATOM 1380 C C . LYS A 1 171 ? -10.343 -22.701 -1.470 1.00 35.97 171 LYS A C 1
ATOM 1382 O O . LYS A 1 171 ? -10.260 -23.918 -1.563 1.00 35.97 171 LYS A O 1
ATOM 1387 N N . GLU A 1 172 ? -9.305 -21.925 -1.169 1.00 35.75 172 GLU A N 1
ATOM 1388 C CA . GLU A 1 172 ? -7.944 -22.464 -0.985 1.00 35.75 172 GLU A CA 1
ATOM 1389 C C . GLU A 1 172 ? -7.565 -22.740 0.481 1.00 35.75 172 GLU A C 1
ATOM 1391 O O . GLU A 1 172 ? -6.475 -23.236 0.750 1.00 35.75 172 GLU A O 1
ATOM 1396 N N . VAL A 1 173 ? -8.466 -22.473 1.437 1.00 37.16 173 VAL A N 1
ATOM 1397 C CA . VAL A 1 173 ? -8.240 -22.720 2.879 1.00 37.16 173 VAL A CA 1
ATOM 1398 C C . VAL A 1 173 ? -9.220 -23.761 3.455 1.00 37.16 173 VAL A C 1
ATOM 1400 O O . VAL A 1 173 ? -9.433 -23.807 4.665 1.00 37.16 173 VAL A O 1
ATOM 1403 N N . ALA A 1 174 ? -9.840 -24.590 2.606 1.00 34.25 174 ALA A N 1
ATOM 1404 C CA . ALA A 1 174 ? -10.738 -25.676 3.019 1.00 34.25 174 ALA A CA 1
ATOM 1405 C C . ALA A 1 174 ? -10.095 -27.055 2.828 1.00 34.25 174 ALA A C 1
ATOM 1407 O O . ALA A 1 174 ? -9.525 -27.290 1.739 1.00 34.25 174 ALA A O 1
#

Radius of gyration: 17.06 Å; chains: 1; bounding box: 41×44×46 Å

=== Feature glossary ===
The record interleaves many kinds of information about one protein. Here is each kind framed as the question it answers.

Q: What does the local fold look like, residue by residue?
A: The Foldseek 3Di string encodes local tertiary geometry as a 20-letter alphabet — one character per residue — derived from the relative positions of nearby Cα atoms. Unlike the amino-acid sequence, 3Di is a direct function of the 3D structure, so two proteins with the same fold have similar 3Di strings even at low sequence identity.

Q: Which residues are in helices, strands, or loops?
A: The SS8 string is DSSP's per-residue secondary-structure call. α-helix (H) means an i→i+4 H-bond ladder; β-strand (E) means the residue participates in a β-sheet; 3₁₀ (G) and π (I) are tighter and wider helices; T/S are turns/bends; '-' is loop.

Q: How big and how compact is the whole molecule?
A: Radius of gyration (Rg) is the root-mean-square distance of Cα atoms from their centroid — a single number for overall size and compactness. A globular domain of N residues has Rg ≈ 2.2·N^0.38 Å; an extended or disordered chain has a much larger Rg. The Cα contact count is the number of residue pairs whose Cα atoms are within 8 Å and are more than four positions apart in sequence — a standard proxy for tertiary packing density. The bounding box is the smallest axis-aligned box enclosing all Cα atoms.

Q: Where is each backbone atom in 3D?
A: Structure coordinates are given as an mmCIF _atom_site loop: one row per atom with element, residue name, chain id, sequence number, and x/y/z position in Å. Only the four main-chain atoms per residue are included here; side chains are omitted to keep the record compact.

Q: What is the amino-acid chain?
A: Primary structure: the covalent order of the twenty standard amino acids along the backbone. Two proteins with the same sequence will (almost always) fold to the same structure; two with 30% identity often share a fold but not the details.

Q: What if only a Cα trace is available?
A: Three-state secondary structure (P-SEA) collapses the eight DSSP classes into helix (a), strand (b), and coil (c). P-SEA assigns these from Cα geometry alone — distances and angles — without requiring backbone oxygens, so it works on any Cα trace.

Q: What family and function is it annotated with?
A: Database cross-references. InterPro integrates a dozen domain/family signature databases into unified entries with residue-range hits. GO terms attach function/process/location labels with evidence codes. CATH codes position the fold in a four-level structural taxonomy. Organism is the NCBI-taxonomy species name.

Q: How confident is the AlphaFold model at each residue?
A: pLDDT is the predicted lDDT-Cα score: AlphaFold's confidence that the local environment of each residue (all inter-atomic distances within 15 Å) is correctly placed. It is a per-residue number between 0 and 100, with higher meaning more reliable.

Q: How mobile is each atom in the crystal?
A: B-factor (Debye–Waller factor) reflects atomic displacement in the crystal lattice. It is an experimental observable (units Å²), not a prediction; low values mean the atom is pinned down, high values mean it moves or is heterogeneous across the crystal.

Q: Which residues are buried vs exposed?
A: SASA measures how much of the protein is reachable by solvent. It is computed by rolling a water-sized probe over the atomic surface and summing the exposed area (Å²). Per-residue SASA distinguishes core (buried, low SASA) from surface (exposed, high SASA) residues; total SASA is a whole-molecule size measure.

Q: What do the diagnostic plots show?
A: Plot images: a contact map (which residues are close in 3D, as an N×N binary image), a Ramachandran scatter (backbone torsion angles, revealing secondary-structure composition at a glance), and — for AlphaFold structures — a PAE heatmap (pairwise prediction confidence).

Q: What known structures does this most resemble?
A: The Foldseek neighbor list gives the closest experimentally determined structures in the PDB, ranked by structural alignment. TM-score near 1 means near-identical fold; near 0.3 means only rough topology match. This is how one finds what a novel AlphaFold prediction most resembles in the solved-structure universe.

Q: Are the domains correctly placed relative to each other?
A: Predicted aligned error is AlphaFold's pairwise confidence. Unlike pLDDT (per-residue), PAE is per-residue-pair and captures whether two parts of the structure are correctly placed relative to each other. Units are ångströms of expected positional error.

Q: What do the rendered images show?
A: Structure images are PyMOL renders from six orthogonal camera directions. Cartoon representation draws helices as coils and strands as arrows; sticks shows the backbone as bonds; surface shows the solvent-excluded envelope. Rainbow coloring maps sequence position to hue (blue→red, N→C); chain coloring assigns a distinct color per polypeptide.

Q: What are the backbone torsion angles?
A: φ (phi) and ψ (psi) are the two rotatable backbone dihedrals per residue: φ is the C(i-1)–N–Cα–C torsion, ψ is the N–Cα–C–N(i+1) torsion, both in degrees on (−180°, 180°]. α-helical residues cluster near (−60°, −45°); β-strand residues near (−120°, +130°). A Ramachandran plot is simply a scatter of (φ, ψ) for every residue.